Protein AF-A0A1B6LC34-F1 (afdb_monomer_lite)

Secondary structure (DSSP, 8-state):
-PPPPPPGGG---HHHHHHHHHHHHHHHHHHHHHSHHHHHHHHHHHHHHHHHHHHTSS-PPPPS-SSPP-S-TTSHHHHIIIIIGGGSHHHHHHHHHHT-STTSPP------SB-----S-TT-TT------B-TT--SSSHHHHHHHHHHHHHHHTSTT-----SS---TTHHHHHHHHHTS-SS--

Structure (mmCIF, N/CA/C/O backbone):
data_AF-A0A1B6LC34-F1
#
_entry.id   AF-A0A1B6LC34-F1
#
loop_
_atom_site.group_PDB
_atom_site.id
_atom_site.type_symbol
_atom_site.label_atom_id
_atom_site.label_alt_id
_atom_site.label_comp_id
_atom_site.label_asym_id
_atom_site.label_entity_id
_atom_site.label_seq_id
_atom_site.pdbx_PDB_ins_code
_atom_site.Cartn_x
_atom_site.Cartn_y
_atom_site.Cartn_z
_atom_site.occupancy
_atom_site.B_iso_or_equiv
_atom_site.auth_seq_id
_atom_site.auth_comp_id
_atom_site.auth_asym_id
_atom_site.auth_atom_id
_atom_site.pdbx_PDB_model_num
ATOM 1 N N . VAL A 1 1 ? -13.022 21.632 -53.375 1.00 40.53 1 VAL A N 1
ATOM 2 C CA . VAL A 1 1 ? -11.957 22.277 -52.572 1.00 40.53 1 VAL A CA 1
ATOM 3 C C . VAL A 1 1 ? -10.631 21.684 -53.015 1.00 40.53 1 VAL A C 1
ATOM 5 O O . VAL A 1 1 ? -10.357 20.529 -52.718 1.00 40.53 1 VAL A O 1
ATOM 8 N N . CYS A 1 2 ? -9.893 22.421 -53.846 1.00 38.00 2 CYS A N 1
ATOM 9 C CA . CYS A 1 2 ? -8.586 22.011 -54.352 1.00 38.00 2 CYS A CA 1
ATOM 10 C C . CYS A 1 2 ? -7.554 22.219 -53.245 1.00 38.00 2 CYS A C 1
ATOM 12 O O . CYS A 1 2 ? -7.363 23.343 -52.788 1.00 38.00 2 CYS A O 1
ATOM 14 N N . TRP A 1 3 ? -6.918 21.142 -52.800 1.00 45.38 3 TRP A N 1
ATOM 15 C CA . TRP A 1 3 ? -5.782 21.231 -51.893 1.00 45.38 3 TRP A CA 1
ATOM 16 C C . TRP A 1 3 ? -4.589 21.749 -52.698 1.00 45.38 3 TRP A C 1
ATOM 18 O O . TRP A 1 3 ? -4.340 21.274 -53.808 1.00 45.38 3 TRP A O 1
ATOM 28 N N . ALA A 1 4 ? -3.899 22.762 -52.176 1.00 56.38 4 ALA A N 1
ATOM 29 C CA . ALA A 1 4 ? -2.712 23.323 -52.808 1.00 56.38 4 ALA A CA 1
ATOM 30 C C . ALA A 1 4 ? -1.671 22.212 -53.070 1.00 56.38 4 ALA A C 1
ATOM 32 O O . ALA A 1 4 ? -1.493 21.337 -52.216 1.00 56.38 4 ALA A O 1
ATOM 33 N N . PRO A 1 5 ? -0.981 22.213 -54.225 1.00 56.25 5 PRO A N 1
ATOM 34 C CA . PRO A 1 5 ? 0.076 21.247 -54.481 1.00 56.25 5 PRO A CA 1
ATOM 35 C C . PRO A 1 5 ? 1.200 21.461 -53.462 1.00 56.25 5 PRO A C 1
ATOM 37 O O . PRO A 1 5 ? 1.666 22.586 -53.279 1.00 56.25 5 PRO A O 1
ATOM 40 N N . LEU A 1 6 ? 1.622 20.384 -52.787 1.00 60.75 6 LEU A N 1
ATOM 41 C CA . LEU A 1 6 ? 2.787 20.422 -51.903 1.00 60.75 6 LEU A CA 1
ATOM 42 C C . LEU A 1 6 ? 3.983 21.047 -52.648 1.00 60.75 6 LEU A C 1
ATOM 44 O O . LEU A 1 6 ? 4.196 20.722 -53.822 1.00 60.75 6 LEU A O 1
ATOM 48 N N . PRO A 1 7 ? 4.781 21.907 -51.987 1.00 53.97 7 PRO A N 1
ATOM 49 C CA . PRO A 1 7 ? 5.929 22.547 -52.612 1.00 53.97 7 PRO A CA 1
ATOM 50 C C . PRO A 1 7 ? 6.882 21.493 -53.193 1.00 53.97 7 PRO A C 1
ATOM 52 O O . PRO A 1 7 ? 7.230 20.508 -52.542 1.00 53.97 7 PRO A O 1
ATOM 55 N N . SER A 1 8 ? 7.335 21.725 -54.426 1.00 54.41 8 SER A N 1
ATOM 56 C CA . SER A 1 8 ? 8.213 20.864 -55.237 1.00 54.41 8 SER A CA 1
ATOM 57 C C . SER A 1 8 ? 9.614 20.617 -54.652 1.00 54.41 8 SER A C 1
ATOM 59 O O . SER A 1 8 ? 10.460 20.017 -55.307 1.00 54.41 8 SER A O 1
ATOM 61 N N . LEU A 1 9 ? 9.864 21.058 -53.419 1.00 52.28 9 LEU A N 1
ATOM 62 C CA . LEU A 1 9 ? 11.131 20.936 -52.700 1.00 52.28 9 LEU A CA 1
ATOM 63 C C . LEU A 1 9 ? 11.348 19.552 -52.062 1.00 52.28 9 LEU A C 1
ATOM 65 O O . LEU A 1 9 ? 12.455 19.261 -51.629 1.00 52.28 9 LEU A O 1
ATOM 69 N N . PHE A 1 10 ? 10.330 18.683 -52.044 1.00 54.25 10 PHE A N 1
ATOM 70 C CA . PHE A 1 10 ? 10.405 17.344 -51.436 1.00 54.25 10 PHE A CA 1
ATOM 71 C C . PHE A 1 10 ? 9.995 16.200 -52.378 1.00 54.25 10 PHE A C 1
ATOM 73 O O . PHE A 1 10 ? 9.485 15.170 -51.944 1.00 54.25 10 PHE A O 1
ATOM 80 N N . ARG A 1 11 ? 10.228 16.334 -53.689 1.00 54.22 11 ARG A N 1
ATOM 81 C CA . ARG A 1 11 ? 10.111 15.201 -54.623 1.00 54.22 11 ARG A CA 1
ATOM 82 C C . ARG A 1 11 ? 11.499 14.616 -54.889 1.00 54.22 11 ARG A C 1
ATOM 84 O O . ARG A 1 11 ? 12.069 14.817 -55.956 1.00 54.22 11 ARG A O 1
ATOM 91 N N . MET A 1 12 ? 12.054 13.914 -53.896 1.00 58.22 12 MET A N 1
ATOM 92 C CA . MET A 1 12 ? 13.252 13.091 -54.105 1.00 58.22 12 MET A CA 1
ATOM 93 C C . MET A 1 12 ? 12.955 12.091 -55.237 1.00 58.22 12 MET A C 1
ATOM 95 O O . MET A 1 12 ? 11.927 11.408 -55.179 1.00 58.22 12 MET A O 1
ATOM 99 N N . PRO A 1 13 ? 13.784 12.010 -56.291 1.00 65.75 13 PRO A N 1
ATOM 100 C CA . PRO A 1 13 ? 13.501 11.135 -57.418 1.00 65.75 13 PRO A CA 1
ATOM 101 C C . PRO A 1 13 ? 13.487 9.683 -56.932 1.00 65.75 13 PRO A C 1
ATOM 103 O O . PRO A 1 13 ? 14.412 9.236 -56.258 1.00 65.75 13 PRO A O 1
ATOM 106 N N . HIS A 1 14 ? 12.439 8.936 -57.286 1.00 62.28 14 HIS A N 1
ATOM 107 C CA . HIS A 1 14 ? 12.218 7.543 -56.866 1.00 62.28 14 HIS A CA 1
ATOM 108 C C . HIS A 1 14 ? 13.449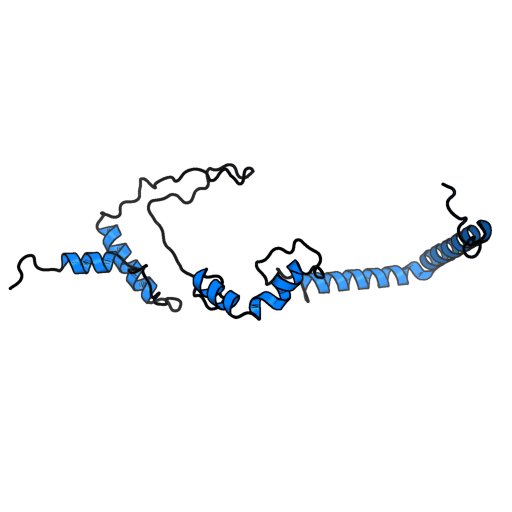 6.642 -57.116 1.00 62.28 14 HIS A C 1
ATOM 110 O O . HIS A 1 14 ? 13.723 5.712 -56.361 1.00 62.28 14 HIS A O 1
ATOM 116 N N . HIS A 1 15 ? 14.249 6.969 -58.136 1.00 63.19 15 HIS A N 1
ATOM 117 C CA . HIS A 1 15 ? 15.519 6.312 -58.446 1.00 63.19 15 HIS A CA 1
ATOM 118 C C . HIS A 1 15 ? 16.639 6.584 -57.428 1.00 63.19 15 HIS A C 1
ATOM 120 O O . HIS A 1 15 ? 17.400 5.671 -57.120 1.00 63.19 15 HIS A O 1
ATOM 126 N N . ALA A 1 16 ? 16.733 7.792 -56.861 1.00 70.19 16 ALA A N 1
ATOM 127 C CA . ALA A 1 16 ? 17.726 8.108 -55.830 1.00 70.19 16 ALA A CA 1
ATOM 128 C C . ALA A 1 16 ? 17.405 7.408 -54.502 1.00 70.19 16 ALA A C 1
ATOM 130 O O . ALA A 1 16 ? 18.312 6.914 -53.838 1.00 70.19 16 ALA A O 1
ATOM 131 N N . ILE A 1 17 ? 16.117 7.290 -54.156 1.00 71.94 17 ILE A N 1
ATOM 132 C CA . ILE A 1 17 ? 15.667 6.548 -52.968 1.00 71.94 17 ILE A CA 1
ATOM 133 C C . ILE A 1 17 ? 15.970 5.052 -53.131 1.00 71.94 17 ILE A C 1
ATOM 135 O O . ILE A 1 17 ? 16.572 4.449 -52.246 1.00 71.94 17 ILE A O 1
ATOM 139 N N . ALA A 1 18 ? 15.629 4.460 -54.281 1.00 75.38 18 ALA A N 1
ATOM 140 C CA . ALA A 1 18 ? 15.925 3.054 -54.563 1.00 75.38 18 ALA A CA 1
ATOM 141 C C . ALA A 1 18 ? 17.438 2.764 -54.569 1.00 75.38 18 ALA A C 1
ATOM 143 O O . ALA A 1 18 ? 17.882 1.759 -54.010 1.00 75.38 18 ALA A O 1
ATOM 144 N N . SER A 1 19 ? 18.241 3.672 -55.136 1.00 78.31 19 SER A N 1
ATOM 145 C CA . SER A 1 19 ? 19.703 3.575 -55.119 1.00 78.31 19 SER A CA 1
ATOM 146 C C . SER A 1 19 ? 20.271 3.678 -53.703 1.00 78.31 19 SER A C 1
ATOM 148 O O . SER A 1 19 ? 21.153 2.896 -53.362 1.00 78.31 19 SER A O 1
ATOM 150 N N . MET A 1 20 ? 19.772 4.601 -52.871 1.00 81.31 20 MET A N 1
ATOM 151 C CA . MET A 1 20 ? 20.180 4.706 -51.465 1.00 81.31 20 MET A CA 1
ATOM 152 C C . MET A 1 20 ? 19.836 3.444 -50.678 1.00 81.31 20 MET A C 1
ATOM 154 O O . MET A 1 20 ? 20.663 2.962 -49.917 1.00 81.31 20 MET A O 1
ATOM 158 N N . ILE A 1 21 ? 18.641 2.881 -50.866 1.00 85.00 21 ILE A N 1
ATOM 159 C CA . ILE A 1 21 ? 18.233 1.648 -50.178 1.00 85.00 21 ILE A CA 1
ATOM 160 C C . ILE A 1 21 ? 19.140 0.484 -50.588 1.00 85.00 21 ILE A C 1
ATOM 162 O O . ILE A 1 21 ? 19.591 -0.281 -49.738 1.00 85.00 21 ILE A O 1
ATOM 166 N N . SER A 1 22 ? 19.456 0.368 -51.879 1.00 84.50 22 SER A N 1
ATOM 167 C CA . SER A 1 22 ? 20.339 -0.687 -52.379 1.00 84.50 22 SER A CA 1
ATOM 168 C C . SER A 1 22 ? 21.764 -0.569 -51.830 1.00 84.50 22 SER A C 1
ATOM 170 O O . SER A 1 22 ? 22.363 -1.586 -51.477 1.00 84.50 22 SER A O 1
ATOM 172 N N . THR A 1 23 ? 22.320 0.644 -51.736 1.00 87.06 23 THR A N 1
ATOM 173 C CA . THR A 1 23 ? 23.661 0.845 -51.165 1.00 87.06 23 THR A CA 1
ATOM 174 C C . THR A 1 23 ? 23.668 0.594 -49.660 1.00 87.06 23 THR A C 1
ATOM 176 O O . THR A 1 23 ? 24.570 -0.083 -49.174 1.00 87.06 23 THR A O 1
ATOM 179 N N . LEU A 1 24 ? 22.642 1.038 -48.928 1.00 89.81 24 LEU A N 1
ATOM 180 C CA . LEU A 1 24 ? 22.492 0.777 -47.492 1.00 89.81 24 LEU A CA 1
ATOM 181 C C . LEU A 1 24 ? 22.366 -0.727 -47.208 1.00 89.81 24 LEU A C 1
ATOM 183 O O . LEU A 1 24 ? 23.059 -1.244 -46.336 1.00 89.81 24 LEU A O 1
ATOM 187 N N . ASN A 1 25 ? 21.570 -1.450 -48.000 1.00 88.31 25 ASN A N 1
ATOM 188 C CA . ASN A 1 25 ? 21.450 -2.906 -47.906 1.00 88.31 25 ASN A CA 1
ATOM 189 C C . ASN A 1 25 ? 22.783 -3.603 -48.183 1.00 88.31 25 ASN A C 1
ATOM 191 O O . ASN A 1 25 ? 23.192 -4.473 -47.418 1.00 88.31 25 ASN A O 1
ATOM 195 N N . SER A 1 26 ? 23.491 -3.199 -49.240 1.00 87.81 26 SER A N 1
ATOM 196 C CA . SER A 1 26 ? 24.804 -3.766 -49.552 1.00 87.81 26 SER A CA 1
ATOM 197 C C . SER A 1 26 ? 25.825 -3.494 -48.442 1.00 87.81 26 SER A C 1
ATOM 199 O O . SER A 1 26 ? 26.638 -4.366 -48.139 1.00 87.81 26 SER A O 1
ATOM 201 N N . LEU A 1 27 ? 25.783 -2.314 -47.817 1.00 89.75 27 LEU A N 1
ATOM 202 C CA . LEU A 1 27 ? 26.648 -1.957 -46.690 1.00 89.75 27 LEU A CA 1
ATOM 203 C C . LEU A 1 27 ? 26.290 -2.735 -45.420 1.00 89.75 27 LEU A C 1
ATOM 205 O O . LEU A 1 27 ? 27.194 -3.213 -44.739 1.00 89.75 27 LEU A O 1
ATOM 209 N N . LEU A 1 28 ? 25.001 -2.910 -45.117 1.00 89.12 28 LEU A N 1
ATOM 210 C CA . LEU A 1 28 ? 24.538 -3.710 -43.981 1.00 89.12 28 LEU A CA 1
ATOM 211 C C . LEU A 1 28 ? 24.935 -5.177 -44.137 1.00 89.12 28 LEU A C 1
ATOM 213 O O . LEU A 1 28 ? 25.529 -5.743 -43.223 1.00 89.12 28 LEU A O 1
ATOM 217 N N . VAL A 1 29 ? 24.675 -5.776 -45.302 1.00 90.94 29 VAL A N 1
ATOM 218 C CA . VAL A 1 29 ? 25.056 -7.168 -45.583 1.00 90.94 29 VAL A CA 1
ATOM 219 C C . VAL A 1 29 ? 26.574 -7.325 -45.509 1.00 90.94 29 VAL A C 1
ATOM 221 O O . VAL A 1 29 ? 27.061 -8.237 -44.842 1.00 90.94 29 VAL A O 1
ATOM 224 N N . SER A 1 30 ? 27.334 -6.408 -46.116 1.00 87.94 30 SER A N 1
ATOM 225 C CA . SER A 1 30 ? 28.798 -6.442 -46.051 1.00 87.94 30 SER A CA 1
ATOM 226 C C . SER A 1 30 ? 29.313 -6.306 -44.612 1.00 87.94 30 SER A C 1
ATOM 228 O O . SER A 1 30 ? 30.167 -7.090 -44.196 1.00 87.94 30 SER A O 1
ATOM 230 N N . SER A 1 31 ? 28.747 -5.384 -43.825 1.00 90.00 31 SER A N 1
ATOM 231 C CA . SER A 1 31 ? 29.086 -5.170 -42.414 1.00 90.00 31 SER A CA 1
ATOM 232 C C . SER A 1 31 ? 28.795 -6.406 -41.565 1.00 90.00 31 SER A C 1
ATOM 234 O O . SER A 1 31 ? 29.667 -6.866 -40.835 1.00 90.00 31 SER A O 1
ATOM 236 N N . VAL A 1 32 ? 27.611 -7.005 -41.692 1.00 92.00 32 VAL A N 1
ATOM 237 C CA . VAL A 1 32 ? 27.235 -8.189 -40.903 1.00 92.00 32 VAL A CA 1
ATOM 238 C C . VAL A 1 32 ? 28.105 -9.398 -41.257 1.00 92.00 32 VAL A C 1
ATOM 240 O O . VAL A 1 32 ? 28.535 -10.120 -40.359 1.00 92.00 32 VAL A O 1
ATOM 243 N N . VAL A 1 33 ? 28.416 -9.609 -42.542 1.00 91.06 33 VAL A N 1
ATOM 244 C CA . VAL A 1 33 ? 29.224 -10.758 -42.988 1.00 91.06 33 VAL A CA 1
ATOM 245 C C . VAL A 1 33 ? 30.692 -10.615 -42.572 1.00 91.06 33 VAL A C 1
ATOM 247 O O . VAL A 1 33 ? 31.274 -11.575 -42.059 1.00 91.06 33 VAL A O 1
ATOM 250 N N . HIS A 1 34 ? 31.291 -9.431 -42.745 1.00 91.06 34 HIS A N 1
ATOM 251 C CA . HIS A 1 34 ? 32.714 -9.212 -42.455 1.00 91.06 34 HIS A CA 1
ATOM 252 C C . HIS A 1 34 ? 32.992 -8.924 -40.969 1.00 91.06 34 HIS A C 1
ATOM 254 O O . HIS A 1 34 ? 34.036 -9.326 -40.460 1.00 91.06 34 HIS A O 1
ATOM 260 N N . LEU A 1 35 ? 32.064 -8.282 -40.247 1.00 91.38 35 LEU A N 1
ATOM 261 C CA . LEU A 1 35 ? 32.219 -7.864 -38.841 1.00 91.38 35 LEU A CA 1
ATOM 262 C C . LEU A 1 35 ? 31.351 -8.687 -37.873 1.00 91.38 35 LEU A C 1
ATOM 264 O O . LEU A 1 35 ? 30.944 -8.202 -36.816 1.00 91.38 35 LEU A O 1
ATOM 268 N N . LYS A 1 36 ? 31.067 -9.950 -38.212 1.00 91.06 36 LYS A N 1
ATOM 269 C CA . LYS A 1 36 ? 30.175 -10.835 -37.439 1.00 91.06 36 LYS A CA 1
ATOM 270 C C . LYS A 1 36 ? 30.523 -10.925 -35.948 1.00 91.06 36 LYS A C 1
ATOM 272 O O . LYS A 1 36 ? 29.638 -10.825 -35.104 1.00 91.06 36 LYS A O 1
ATOM 277 N N . TYR A 1 37 ? 31.806 -11.061 -35.606 1.00 93.62 37 TYR A N 1
ATOM 278 C CA . TYR A 1 37 ? 32.243 -11.157 -34.208 1.00 93.62 37 TYR A CA 1
ATOM 279 C C . TYR A 1 37 ? 32.084 -9.832 -33.466 1.00 93.62 37 TYR A C 1
ATOM 281 O O . TYR A 1 37 ? 31.701 -9.823 -32.301 1.00 93.62 37 TYR A O 1
ATOM 289 N N . THR A 1 38 ? 32.312 -8.712 -34.149 1.00 91.62 38 THR A N 1
ATOM 290 C CA . THR A 1 38 ? 32.142 -7.368 -33.598 1.00 91.62 38 THR A CA 1
ATOM 291 C C . THR A 1 38 ? 30.686 -7.123 -33.202 1.00 91.62 38 THR A C 1
ATOM 293 O O . THR A 1 38 ? 30.427 -6.641 -32.102 1.00 91.62 38 THR A O 1
ATOM 296 N N . TRP A 1 39 ? 29.732 -7.533 -34.046 1.00 93.88 39 TRP A N 1
ATOM 297 C CA . TRP A 1 39 ? 28.298 -7.458 -33.746 1.00 93.88 39 TRP A CA 1
ATOM 298 C C . TRP A 1 39 ? 27.881 -8.368 -32.587 1.00 93.88 39 TRP A C 1
ATOM 300 O O . TRP A 1 39 ? 27.147 -7.923 -31.705 1.00 93.88 39 TRP A O 1
ATOM 310 N N . VAL A 1 40 ? 28.373 -9.612 -32.549 1.00 95.50 40 VAL A N 1
ATOM 311 C CA . VAL A 1 40 ? 28.089 -10.548 -31.445 1.00 95.50 40 VAL A CA 1
ATOM 312 C C . VAL A 1 40 ? 28.614 -10.006 -30.116 1.00 95.50 40 VAL A C 1
ATOM 314 O O . VAL A 1 40 ? 27.878 -9.995 -29.132 1.00 95.50 40 VAL A O 1
ATOM 317 N N . CYS A 1 41 ? 29.849 -9.502 -30.084 1.00 96.31 41 CYS A N 1
ATOM 318 C CA . CYS A 1 41 ? 30.423 -8.907 -28.879 1.00 96.31 41 CYS A CA 1
ATOM 319 C C . CYS A 1 41 ? 29.663 -7.648 -28.443 1.00 96.31 41 CYS A C 1
ATOM 321 O O . CYS A 1 41 ? 29.388 -7.494 -27.257 1.00 96.31 41 CYS A O 1
ATOM 323 N N . LEU A 1 42 ? 29.292 -6.771 -29.383 1.00 96.56 42 LEU A N 1
ATOM 324 C CA . LEU A 1 42 ? 28.559 -5.540 -29.082 1.00 96.56 42 LEU A CA 1
ATOM 325 C C . LEU A 1 42 ? 27.175 -5.840 -28.494 1.00 96.56 42 LEU A C 1
ATOM 327 O O . LEU A 1 42 ? 26.846 -5.356 -27.413 1.00 96.56 42 LEU A O 1
ATOM 331 N N . LEU A 1 43 ? 26.370 -6.655 -29.180 1.00 97.12 43 LEU A N 1
ATOM 332 C CA . LEU A 1 43 ? 25.021 -6.996 -28.724 1.00 97.12 43 LEU A CA 1
ATOM 333 C C . LEU A 1 43 ? 25.056 -7.837 -27.446 1.00 97.12 43 LEU A C 1
ATOM 335 O O . LEU A 1 43 ? 24.234 -7.625 -26.559 1.00 97.12 43 LEU A O 1
ATOM 339 N N . GLY A 1 44 ? 26.033 -8.739 -27.316 1.00 97.75 44 GLY A N 1
ATOM 340 C CA . GLY A 1 44 ? 26.262 -9.502 -26.092 1.00 97.75 44 GLY A CA 1
ATOM 341 C C . GLY A 1 4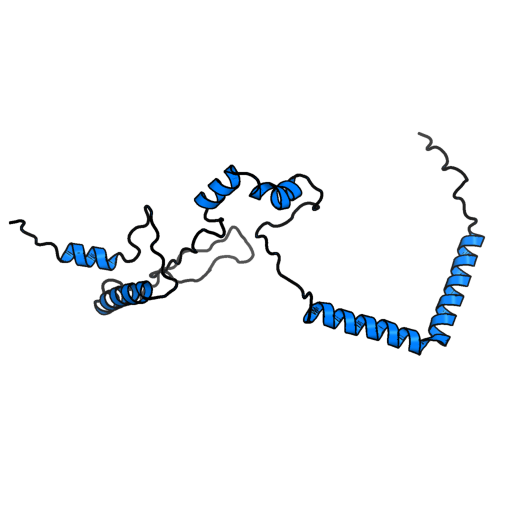4 ? 26.608 -8.601 -24.906 1.00 97.75 44 GLY A C 1
ATOM 342 O O . GLY A 1 44 ? 26.015 -8.745 -23.839 1.00 97.75 44 GLY A O 1
ATOM 343 N N . ALA A 1 45 ? 27.495 -7.621 -25.096 1.00 97.44 45 ALA A N 1
ATOM 344 C CA . ALA A 1 45 ? 27.824 -6.643 -24.062 1.00 97.44 45 ALA A CA 1
ATOM 345 C C . ALA A 1 45 ? 26.605 -5.795 -23.668 1.00 97.44 45 ALA A C 1
ATOM 347 O O . ALA A 1 45 ? 26.366 -5.600 -22.478 1.00 97.44 45 ALA A O 1
ATOM 348 N N . VAL A 1 46 ? 25.795 -5.349 -24.639 1.00 97.94 46 VAL A N 1
ATOM 349 C CA . VAL A 1 46 ? 24.538 -4.623 -24.371 1.00 97.94 46 VAL A CA 1
ATOM 350 C C . VAL A 1 46 ? 23.543 -5.501 -23.607 1.00 97.94 46 VAL A C 1
ATOM 352 O O . VAL A 1 46 ? 22.939 -5.033 -22.644 1.00 97.94 46 VAL A O 1
ATOM 355 N N . ALA A 1 47 ? 23.400 -6.776 -23.976 1.00 97.56 47 ALA A N 1
ATOM 356 C CA . ALA A 1 47 ? 22.521 -7.711 -23.281 1.00 97.56 47 ALA A CA 1
ATOM 357 C C . ALA A 1 47 ? 22.972 -7.925 -21.827 1.00 97.56 47 ALA A C 1
ATOM 359 O O . ALA A 1 47 ? 22.172 -7.757 -20.907 1.00 97.56 47 ALA A O 1
ATOM 360 N N . VAL A 1 48 ? 24.260 -8.192 -21.593 1.00 97.06 48 VAL A N 1
ATOM 361 C CA . VAL A 1 48 ? 24.813 -8.335 -20.234 1.00 97.06 48 VAL A CA 1
ATOM 362 C C . VAL A 1 48 ? 24.634 -7.043 -19.431 1.00 97.06 48 VAL A C 1
ATOM 364 O O . VAL A 1 48 ? 24.181 -7.093 -18.289 1.00 97.06 48 VAL A O 1
ATOM 367 N N . ALA A 1 49 ? 24.904 -5.881 -20.030 1.00 96.12 49 ALA A N 1
ATOM 368 C CA . ALA A 1 49 ? 24.687 -4.592 -19.382 1.00 96.12 49 ALA A CA 1
ATOM 369 C C . ALA A 1 49 ? 23.208 -4.373 -19.020 1.00 96.12 49 ALA A C 1
ATOM 371 O O . ALA A 1 49 ? 22.917 -3.963 -17.899 1.00 96.12 49 ALA A O 1
ATOM 372 N N . SER A 1 50 ? 22.265 -4.704 -19.909 1.00 95.94 50 SER A N 1
ATOM 373 C CA . SER A 1 50 ? 20.829 -4.586 -19.616 1.00 95.94 50 SER A CA 1
ATOM 374 C C . SER A 1 50 ? 20.388 -5.487 -18.462 1.00 95.94 50 SER A C 1
ATOM 376 O O . SER A 1 50 ? 19.626 -5.045 -17.605 1.00 95.94 50 SER A O 1
ATOM 378 N N . VAL A 1 51 ? 20.925 -6.710 -18.374 1.00 95.62 51 VAL A N 1
ATOM 379 C CA . VAL A 1 51 ? 20.665 -7.627 -17.255 1.00 95.62 51 VAL A CA 1
ATOM 380 C C . VAL A 1 51 ? 21.172 -7.009 -15.951 1.00 95.62 51 VAL A C 1
ATOM 382 O O . VAL A 1 51 ? 20.448 -6.978 -14.957 1.00 95.62 51 VAL A O 1
ATOM 385 N N . ILE A 1 52 ? 22.376 -6.436 -15.953 1.00 95.75 52 ILE A N 1
ATOM 386 C CA . ILE A 1 52 ? 22.925 -5.753 -14.773 1.00 95.75 52 ILE A CA 1
ATOM 387 C C . ILE A 1 52 ? 22.044 -4.557 -14.370 1.00 95.75 52 ILE A C 1
ATOM 389 O O . ILE A 1 52 ? 21.731 -4.398 -13.191 1.00 95.75 52 ILE A O 1
ATOM 393 N N . VAL A 1 53 ? 21.589 -3.744 -15.324 1.00 96.19 53 VAL A N 1
ATOM 394 C CA . VAL A 1 53 ? 20.730 -2.573 -15.059 1.00 96.19 53 VAL A CA 1
ATOM 395 C C . VAL A 1 53 ? 19.386 -2.985 -14.444 1.00 96.19 53 VAL A C 1
ATOM 397 O O . VAL A 1 53 ? 18.944 -2.393 -13.454 1.00 96.19 53 VAL A O 1
ATOM 400 N N . VAL A 1 54 ? 18.750 -4.025 -14.989 1.00 95.56 54 VAL A N 1
ATOM 401 C CA . VAL A 1 54 ? 17.429 -4.496 -14.545 1.00 95.56 54 VAL A CA 1
ATOM 402 C C . VAL A 1 54 ? 17.493 -5.207 -13.189 1.00 95.56 54 VAL A C 1
ATOM 404 O O . VAL A 1 54 ? 16.602 -5.002 -12.364 1.00 95.56 54 VAL A O 1
ATOM 407 N N . PHE A 1 55 ? 18.531 -6.008 -12.922 1.00 94.50 55 PHE A N 1
ATOM 408 C CA . PHE A 1 55 ? 18.590 -6.841 -11.711 1.00 94.50 55 PHE A CA 1
ATOM 409 C C . PHE A 1 55 ? 19.480 -6.284 -10.590 1.00 94.50 55 PHE A C 1
ATOM 411 O O . PHE A 1 55 ? 19.224 -6.570 -9.417 1.00 94.50 55 PHE A O 1
ATOM 418 N N . TYR A 1 56 ? 20.501 -5.478 -10.901 1.00 92.94 56 TYR A N 1
ATOM 419 C CA . TYR A 1 56 ? 21.463 -4.986 -9.907 1.00 92.94 56 TYR A CA 1
ATOM 420 C C . TYR A 1 56 ? 21.256 -3.515 -9.522 1.00 92.94 56 TYR A C 1
ATOM 422 O O . TYR A 1 56 ? 21.058 -3.227 -8.345 1.00 92.94 56 TYR A O 1
ATOM 430 N N . SER A 1 57 ? 21.297 -2.574 -10.467 1.00 90.06 57 SER A N 1
ATOM 431 C CA . SER A 1 57 ? 21.049 -1.144 -10.203 1.00 90.06 57 SER A CA 1
ATOM 432 C C . SER A 1 57 ? 20.843 -0.406 -11.529 1.00 90.06 57 SER A C 1
ATOM 434 O O . SER A 1 57 ? 21.686 -0.572 -12.412 1.00 90.06 57 SER A O 1
ATOM 436 N N . PRO A 1 58 ? 19.770 0.391 -11.718 1.00 88.56 58 PRO A N 1
ATOM 437 C CA . PRO A 1 58 ? 18.849 0.960 -10.725 1.00 88.56 58 PRO A CA 1
ATOM 438 C C . PRO A 1 58 ? 17.688 0.055 -10.282 1.00 88.56 58 PRO A C 1
ATOM 440 O O . PRO A 1 58 ? 16.989 0.425 -9.332 1.00 88.56 58 PRO A O 1
ATOM 443 N N . LYS A 1 59 ? 17.537 -1.127 -10.900 1.00 89.94 59 LYS A N 1
ATOM 444 C CA . LYS A 1 59 ? 16.414 -2.065 -10.723 1.00 89.94 59 LYS A CA 1
ATOM 445 C C . LYS A 1 59 ? 15.055 -1.472 -11.102 1.00 89.94 59 LYS A C 1
ATOM 447 O O . LYS A 1 59 ? 14.866 -0.260 -11.163 1.00 89.94 59 LYS A O 1
ATOM 452 N N . LEU A 1 60 ? 14.084 -2.346 -11.341 1.00 89.69 60 LEU A N 1
ATOM 453 C CA . LEU A 1 60 ? 12.683 -1.938 -11.393 1.00 89.69 60 LEU A CA 1
ATOM 454 C C . LEU A 1 60 ? 12.230 -1.591 -9.969 1.00 89.69 60 LEU A C 1
ATOM 456 O O . LEU A 1 60 ? 12.273 -2.442 -9.080 1.00 89.69 60 LEU A O 1
ATOM 460 N N . ARG A 1 61 ? 11.849 -0.331 -9.753 1.00 87.25 61 ARG A N 1
ATOM 461 C CA . ARG A 1 61 ? 11.307 0.161 -8.481 1.00 87.25 61 ARG A CA 1
ATOM 462 C C . ARG A 1 61 ? 9.799 0.312 -8.601 1.00 87.25 61 ARG A C 1
ATOM 464 O O . ARG A 1 61 ? 9.299 0.651 -9.672 1.00 87.25 61 ARG A O 1
ATOM 471 N N . LEU A 1 62 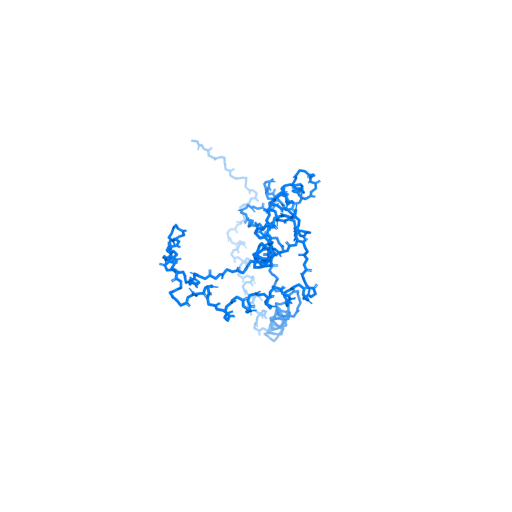? 9.098 0.048 -7.505 1.00 88.38 62 LEU A N 1
ATOM 472 C CA . LEU A 1 62 ? 7.691 0.403 -7.399 1.00 88.38 62 LEU A CA 1
ATOM 473 C C . LEU A 1 62 ? 7.575 1.935 -7.328 1.00 88.38 62 LEU A C 1
ATOM 475 O O . LEU A 1 62 ? 8.522 2.582 -6.873 1.00 88.38 62 LEU A O 1
ATOM 479 N N . PRO A 1 63 ? 6.467 2.518 -7.813 1.00 84.31 63 PRO A N 1
ATOM 480 C CA . PRO A 1 63 ? 6.227 3.946 -7.658 1.00 84.31 63 PRO A CA 1
ATOM 481 C C . PRO A 1 63 ? 6.138 4.311 -6.171 1.00 84.31 63 PRO A C 1
ATOM 483 O O . PRO A 1 63 ? 5.538 3.581 -5.386 1.00 84.31 63 PRO A O 1
ATOM 486 N N . ASP A 1 64 ? 6.725 5.451 -5.803 1.00 78.25 64 ASP A N 1
ATOM 487 C CA . ASP A 1 64 ? 6.719 5.956 -4.421 1.00 78.25 64 ASP A CA 1
ATOM 488 C C . ASP A 1 64 ? 5.401 6.676 -4.062 1.00 78.25 64 ASP A C 1
ATOM 490 O O . ASP A 1 64 ? 5.105 6.879 -2.886 1.00 78.25 64 ASP A O 1
ATOM 494 N N . ASN A 1 65 ? 4.593 7.043 -5.065 1.00 76.25 65 ASN A N 1
ATOM 495 C CA . ASN A 1 65 ? 3.321 7.745 -4.892 1.00 76.25 65 ASN A CA 1
ATOM 496 C C . ASN A 1 65 ? 2.138 6.772 -5.009 1.00 76.25 65 ASN A C 1
ATOM 498 O O . ASN A 1 65 ? 2.140 5.892 -5.869 1.00 76.25 65 ASN A O 1
ATOM 502 N N . ALA A 1 66 ? 1.115 6.965 -4.170 1.00 71.56 66 ALA A N 1
ATOM 503 C CA . ALA A 1 66 ? -0.113 6.165 -4.186 1.00 71.56 66 ALA A CA 1
ATOM 504 C C . ALA A 1 66 ? -1.053 6.511 -5.357 1.00 71.56 66 ALA A C 1
ATOM 506 O O . ALA A 1 66 ? -1.919 5.712 -5.711 1.00 71.56 66 ALA A O 1
ATOM 507 N N . ASP A 1 67 ? -0.880 7.692 -5.954 1.00 80.00 67 ASP A N 1
ATOM 508 C CA . ASP A 1 67 ? -1.738 8.183 -7.026 1.00 80.00 67 ASP A CA 1
ATOM 509 C C . ASP A 1 67 ? -1.423 7.494 -8.359 1.00 80.00 67 ASP A C 1
ATOM 511 O O . ASP A 1 67 ? -0.270 7.398 -8.791 1.00 80.00 67 ASP A O 1
ATOM 515 N N . PHE A 1 68 ? -2.474 7.034 -9.040 1.00 85.50 68 PHE A N 1
ATOM 516 C CA . PHE A 1 68 ? -2.359 6.482 -10.384 1.00 85.50 68 PHE A CA 1
ATOM 517 C C . PHE A 1 68 ? -2.348 7.606 -11.419 1.00 85.50 68 PHE A C 1
ATOM 519 O O . PHE A 1 68 ? -3.341 8.311 -11.596 1.00 85.50 68 PHE A O 1
ATOM 526 N N . GLN A 1 69 ? -1.248 7.714 -12.161 1.00 89.88 69 GLN A N 1
ATOM 527 C CA . GLN A 1 69 ? -1.137 8.637 -13.284 1.00 89.88 69 GLN A CA 1
ATOM 528 C C . GLN A 1 69 ? -2.070 8.216 -14.432 1.00 89.88 69 GLN A C 1
ATOM 530 O O . GLN A 1 69 ? -1.918 7.135 -15.008 1.00 89.88 69 GLN A O 1
ATOM 535 N N . LEU A 1 70 ? -3.008 9.093 -14.800 1.00 92.12 70 LEU A N 1
ATOM 536 C CA . LEU A 1 70 ? -3.962 8.865 -15.900 1.00 92.12 70 LEU A CA 1
ATOM 537 C C . LEU A 1 70 ? -3.639 9.696 -17.145 1.00 92.12 70 LEU A C 1
ATOM 539 O O . LEU A 1 70 ? -3.924 9.275 -18.268 1.00 92.12 70 LEU A O 1
ATOM 543 N N . PHE A 1 71 ? -3.050 10.879 -16.957 1.00 93.69 71 PHE A N 1
ATOM 544 C CA . PHE A 1 71 ? -2.703 11.791 -18.044 1.00 93.69 71 PHE A CA 1
ATOM 545 C C . PHE A 1 71 ? -1.193 11.820 -18.287 1.00 93.69 71 PHE A C 1
ATOM 547 O O . PHE A 1 71 ? -0.393 11.319 -17.501 1.00 93.69 71 PHE A O 1
ATOM 554 N N . ALA A 1 72 ? -0.771 12.438 -19.392 1.00 93.38 72 ALA A N 1
ATOM 555 C CA . ALA A 1 72 ? 0.643 12.738 -19.591 1.00 93.38 72 ALA A CA 1
ATOM 556 C C . ALA A 1 72 ? 1.165 13.602 -18.432 1.00 93.38 72 ALA A C 1
ATOM 558 O O . ALA A 1 72 ? 0.452 14.473 -17.939 1.00 93.38 72 ALA A O 1
ATOM 559 N N . SER A 1 73 ? 2.430 13.428 -18.047 1.00 91.69 73 SER A N 1
ATOM 560 C CA . SER A 1 73 ? 3.049 14.195 -16.951 1.00 91.69 73 SER A CA 1
ATOM 561 C C . SER A 1 73 ? 3.097 15.707 -17.206 1.00 91.69 73 SER A C 1
ATOM 563 O O . SER A 1 73 ? 3.269 16.499 -16.285 1.00 91.69 73 SER A O 1
ATOM 565 N N . SER A 1 74 ? 2.937 16.134 -18.460 1.00 94.25 74 SER A N 1
ATOM 566 C CA . SER A 1 74 ? 2.811 17.541 -18.843 1.00 94.25 74 SER A CA 1
ATOM 567 C C . SER A 1 74 ? 1.404 18.112 -18.647 1.00 94.25 74 SER A C 1
ATOM 569 O O . SER A 1 74 ? 1.233 19.328 -18.719 1.00 94.25 74 SER A O 1
ATOM 571 N N . HIS A 1 75 ? 0.393 17.267 -18.435 1.00 96.50 75 HIS A N 1
ATOM 572 C CA . HIS A 1 75 ? -0.985 17.707 -18.287 1.00 96.50 75 HIS A CA 1
ATOM 573 C C . HIS A 1 75 ? -1.165 18.452 -16.954 1.00 96.50 75 HIS A C 1
ATOM 575 O O . HIS A 1 75 ? -0.708 17.950 -15.926 1.00 96.50 75 HIS A O 1
ATOM 581 N N . PRO A 1 76 ? -1.864 19.603 -16.918 1.00 95.50 76 PRO A N 1
ATOM 582 C CA . PRO A 1 76 ? -1.997 20.403 -15.699 1.00 95.50 76 PRO A CA 1
ATOM 583 C C . PRO A 1 76 ? -2.561 19.643 -14.493 1.00 95.50 76 PRO A C 1
ATOM 585 O O . PRO A 1 76 ? -2.124 19.884 -13.374 1.00 95.50 76 PRO A O 1
ATOM 588 N N . PHE A 1 77 ? -3.491 18.706 -14.710 1.00 94.06 77 PHE A N 1
ATOM 589 C CA . PHE A 1 77 ? -4.025 17.868 -13.626 1.00 94.06 77 PHE A CA 1
ATOM 590 C C . PHE A 1 77 ? -2.956 16.961 -13.011 1.00 94.06 77 PHE A C 1
ATOM 592 O O . PHE A 1 77 ? -2.838 16.894 -11.796 1.00 94.06 77 PHE A O 1
ATOM 599 N N . GLU A 1 78 ? -2.121 16.339 -13.843 1.00 92.69 78 GLU A N 1
ATOM 600 C CA . GLU A 1 78 ? -1.046 15.468 -13.366 1.00 92.69 78 GLU A CA 1
ATOM 601 C C . GLU A 1 78 ? 0.071 16.278 -12.696 1.00 92.69 78 GLU A C 1
ATOM 603 O O . GLU A 1 78 ? 0.632 15.875 -11.679 1.00 92.69 78 GLU A O 1
ATOM 608 N N . GLN A 1 79 ? 0.380 17.463 -13.234 1.00 92.81 79 GLN A N 1
ATOM 609 C CA . GLN A 1 79 ? 1.340 18.378 -12.614 1.00 92.81 79 GLN A CA 1
ATOM 610 C C . GLN A 1 79 ? 0.866 18.854 -11.244 1.00 92.81 79 GLN A C 1
ATOM 612 O O . GLN A 1 79 ? 1.681 18.979 -10.329 1.00 92.81 79 GLN A O 1
ATOM 617 N N . TYR A 1 80 ? -0.433 19.127 -11.093 1.00 91.50 80 TYR A N 1
ATOM 618 C CA . TYR A 1 80 ? -0.998 19.506 -9.807 1.00 91.50 80 TYR A CA 1
ATOM 619 C C . TYR A 1 80 ? -0.755 18.417 -8.759 1.00 91.50 80 TYR A C 1
ATOM 621 O O . TYR A 1 80 ? -0.114 18.704 -7.748 1.00 91.50 80 TYR A O 1
ATOM 629 N N . GLU A 1 81 ? -1.155 17.177 -9.047 1.00 88.50 81 GLU A N 1
ATOM 630 C CA . GLU A 1 81 ? -0.999 16.033 -8.138 1.00 88.50 81 GLU A CA 1
ATOM 631 C C . GLU A 1 81 ? 0.470 15.736 -7.800 1.00 88.50 81 GLU A C 1
ATOM 633 O O . GLU A 1 81 ? 0.832 15.621 -6.630 1.00 88.50 81 GLU A O 1
ATOM 638 N N . SER A 1 82 ? 1.337 15.672 -8.815 1.00 86.25 82 SER A N 1
ATOM 639 C CA . SER A 1 82 ? 2.728 15.224 -8.651 1.00 86.25 82 SER A CA 1
ATOM 640 C C . SER A 1 82 ? 3.691 16.292 -8.124 1.00 86.25 82 SER A C 1
ATOM 642 O O . SER A 1 82 ? 4.685 15.954 -7.480 1.00 86.25 82 SER A O 1
ATOM 644 N N . VAL A 1 83 ? 3.447 17.579 -8.407 1.00 88.00 83 VAL A N 1
ATOM 645 C CA . VAL A 1 83 ? 4.412 18.664 -8.127 1.00 88.00 83 VAL A CA 1
ATOM 646 C C . VAL A 1 83 ? 3.873 19.714 -7.160 1.00 88.00 83 VAL A C 1
ATOM 648 O O . VAL A 1 83 ? 4.665 20.334 -6.436 1.00 88.00 83 VAL A O 1
ATOM 651 N N . TYR A 1 84 ? 2.569 19.994 -7.176 1.00 90.12 84 TYR A N 1
ATOM 652 C CA . TYR A 1 84 ? 2.017 21.165 -6.489 1.00 90.12 84 TYR A CA 1
ATOM 653 C C . TYR A 1 84 ? 1.167 20.837 -5.262 1.00 90.12 84 TYR A C 1
ATOM 655 O O . TYR A 1 84 ? 1.166 21.659 -4.344 1.00 90.12 84 TYR A O 1
ATOM 663 N N . LYS A 1 85 ? 0.525 19.666 -5.194 1.00 88.06 85 LYS A N 1
ATOM 664 C CA . LYS A 1 85 ? -0.347 19.243 -4.086 1.00 88.06 85 LYS A CA 1
ATOM 665 C C . LYS A 1 85 ? 0.300 19.488 -2.718 1.00 88.06 85 LYS A C 1
ATOM 667 O O . LYS A 1 85 ? -0.206 20.260 -1.907 1.00 88.06 85 LYS A O 1
ATOM 672 N N . ASP A 1 86 ? 1.517 18.986 -2.518 1.00 84.12 86 ASP A N 1
ATOM 673 C CA . ASP A 1 86 ? 2.236 19.098 -1.238 1.00 84.12 86 ASP A CA 1
ATOM 674 C C . ASP A 1 86 ? 2.813 20.491 -0.932 1.00 84.12 86 ASP A C 1
ATOM 676 O O . ASP A 1 86 ? 3.371 20.725 0.148 1.00 84.12 86 ASP A O 1
ATOM 680 N N . LYS A 1 87 ? 2.700 21.451 -1.857 1.00 89.81 87 LYS A N 1
ATOM 681 C CA . LYS A 1 87 ? 3.111 22.844 -1.617 1.00 89.81 87 LYS A CA 1
ATOM 682 C C . LYS A 1 87 ? 2.013 23.653 -0.936 1.00 89.81 87 LYS A C 1
ATOM 684 O O . LYS A 1 87 ? 2.319 24.680 -0.328 1.00 89.81 87 LYS A O 1
ATOM 689 N N . PHE A 1 88 ? 0.764 23.200 -0.998 1.00 90.50 88 PHE A N 1
ATOM 690 C CA . PHE A 1 88 ? -0.369 23.907 -0.422 1.00 90.50 88 PHE A CA 1
ATOM 691 C C . PHE A 1 88 ? -0.674 23.453 1.007 1.00 90.50 88 PHE A C 1
ATOM 693 O O . PHE A 1 88 ? -0.564 22.283 1.362 1.00 90.50 88 PHE A O 1
ATOM 700 N N . TRP A 1 89 ? -1.058 24.406 1.858 1.00 86.88 89 TRP A N 1
ATOM 701 C CA . TRP A 1 89 ? -1.297 24.139 3.279 1.00 86.88 89 TRP A CA 1
ATOM 702 C C . TRP A 1 89 ? -2.623 23.414 3.542 1.00 86.88 89 TRP A C 1
ATOM 704 O O . TRP A 1 89 ? -2.711 22.618 4.472 1.00 86.88 89 TRP A O 1
ATOM 714 N N . PHE A 1 90 ? -3.641 23.664 2.713 1.00 87.56 90 PHE A N 1
ATOM 715 C CA . PHE A 1 90 ? -4.948 23.015 2.841 1.00 87.56 90 PHE A CA 1
ATOM 716 C C . PHE A 1 90 ? -4.876 21.513 2.543 1.00 87.56 90 PHE A C 1
ATOM 718 O O . PHE A 1 90 ? -5.474 20.732 3.271 1.00 87.56 90 PHE A O 1
ATOM 725 N N . GLU A 1 91 ? -4.055 21.103 1.573 1.00 84.19 91 GLU A N 1
ATOM 726 C CA . GLU A 1 91 ? -3.784 19.688 1.285 1.00 84.19 91 GLU A CA 1
ATOM 727 C C . GLU A 1 91 ? -3.104 18.995 2.468 1.00 84.19 91 GLU A C 1
ATOM 729 O O . GLU A 1 91 ? -3.470 17.891 2.858 1.00 84.19 91 GLU A O 1
ATOM 734 N N . LYS A 1 92 ? -2.151 19.670 3.123 1.00 76.88 92 LYS A N 1
ATOM 735 C CA . LYS A 1 92 ? -1.492 19.124 4.320 1.00 76.88 92 LYS A CA 1
ATOM 736 C C . LYS A 1 92 ? -2.463 18.932 5.481 1.00 76.88 92 LYS A C 1
ATOM 738 O O . LYS A 1 92 ? -2.366 17.926 6.176 1.00 76.88 92 LYS A O 1
ATOM 743 N N . ALA A 1 93 ? -3.377 19.878 5.691 1.00 72.06 93 ALA A N 1
ATOM 744 C CA . ALA A 1 93 ? -4.411 19.760 6.715 1.00 72.06 93 ALA A CA 1
ATOM 745 C C . ALA A 1 93 ? -5.389 18.616 6.389 1.00 72.06 93 ALA A C 1
ATOM 747 O O . ALA A 1 93 ? -5.641 17.767 7.238 1.00 72.06 93 ALA A O 1
ATOM 748 N N . GLN A 1 94 ? -5.840 18.513 5.136 1.00 68.31 94 GLN A N 1
ATOM 749 C CA . GLN A 1 94 ? -6.727 17.437 4.690 1.00 68.31 94 GLN A CA 1
ATOM 750 C C . GLN A 1 94 ? -6.076 16.050 4.793 1.00 68.31 94 GLN A C 1
ATOM 752 O O . GLN A 1 94 ? -6.739 15.092 5.191 1.00 68.31 94 GLN A O 1
ATOM 757 N N . LYS A 1 95 ? -4.776 15.925 4.500 1.00 66.50 95 LYS A N 1
ATOM 758 C CA . LYS A 1 95 ? -4.021 14.674 4.686 1.00 66.50 95 LYS A CA 1
ATOM 759 C C . LYS A 1 95 ? -3.925 14.254 6.153 1.00 66.50 95 LYS A C 1
ATOM 761 O O . LYS A 1 95 ? -3.879 13.059 6.437 1.00 66.50 95 LYS A O 1
ATOM 766 N N . VAL A 1 96 ? -3.901 15.207 7.088 1.00 62.34 96 VAL A N 1
ATOM 767 C CA . VAL A 1 96 ? -3.994 14.909 8.526 1.00 62.34 96 VAL A CA 1
ATOM 768 C C . VAL A 1 96 ? -5.394 14.397 8.861 1.00 62.34 96 VAL A C 1
ATOM 770 O O . VAL A 1 96 ? -5.510 13.364 9.504 1.00 62.34 96 VAL A O 1
ATOM 773 N N . ASP A 1 97 ? -6.453 15.021 8.357 1.00 59.34 97 ASP A N 1
ATOM 774 C CA . ASP A 1 97 ? -7.822 14.588 8.675 1.00 59.34 97 ASP A CA 1
ATOM 775 C C . ASP A 1 97 ? -8.214 13.257 8.004 1.00 59.34 97 ASP A C 1
ATOM 777 O O . ASP A 1 97 ? -8.967 12.463 8.568 1.00 59.34 97 ASP A O 1
ATOM 781 N N . THR A 1 98 ? -7.666 12.978 6.819 1.00 59.53 98 THR A N 1
ATOM 782 C CA . THR A 1 98 ? -7.950 11.767 6.021 1.00 59.53 98 THR A CA 1
ATOM 783 C C . THR A 1 98 ? -7.016 10.598 6.377 1.00 59.53 98 THR A C 1
ATOM 785 O O . THR A 1 98 ? -7.229 9.471 5.936 1.00 59.53 98 THR A O 1
ATOM 788 N N . GLY A 1 99 ? -5.988 10.835 7.203 1.00 56.84 99 GLY A N 1
ATOM 789 C CA . GLY A 1 99 ? -5.005 9.817 7.600 1.00 56.84 99 GLY A CA 1
ATOM 790 C C . GLY A 1 99 ? -3.981 9.453 6.516 1.00 56.84 99 GLY A C 1
ATOM 791 O O . GLY A 1 99 ? -3.299 8.443 6.640 1.00 56.84 99 GLY A O 1
ATOM 792 N N . GLU A 1 100 ? -3.864 10.269 5.467 1.00 56.56 100 GLU A N 1
ATOM 793 C CA . GLU A 1 100 ? -2.966 10.071 4.316 1.00 56.56 100 GLU A CA 1
ATOM 794 C C . GLU A 1 100 ? -1.588 10.736 4.515 1.00 56.56 100 GLU A C 1
ATOM 796 O O . GLU A 1 100 ? -0.678 10.613 3.698 1.00 56.56 100 GLU A O 1
ATOM 801 N N . ASN A 1 101 ? -1.404 11.473 5.611 1.00 56.44 101 ASN A N 1
ATOM 802 C CA . ASN A 1 101 ? -0.107 12.042 5.949 1.00 56.44 101 ASN A CA 1
ATOM 803 C C . ASN A 1 101 ? 0.873 10.924 6.352 1.00 56.44 101 ASN A C 1
ATOM 805 O O . ASN A 1 101 ? 0.566 10.128 7.234 1.00 56.44 101 ASN A O 1
ATOM 809 N N . SER A 1 102 ? 2.090 10.923 5.798 1.00 54.50 102 SER A N 1
ATOM 810 C CA . SER A 1 102 ? 3.195 10.030 6.196 1.00 54.50 102 SER A CA 1
ATOM 811 C C . SER A 1 102 ? 3.591 10.159 7.674 1.00 54.50 102 SER A C 1
ATOM 813 O O . SER A 1 102 ? 4.308 9.313 8.200 1.00 54.50 102 SER A O 1
ATOM 815 N N . ASN A 1 103 ? 3.142 11.229 8.335 1.00 57.91 103 ASN A N 1
ATOM 816 C CA . ASN A 1 103 ? 3.333 11.463 9.765 1.00 57.91 103 ASN A CA 1
ATOM 817 C C . ASN A 1 103 ? 2.160 10.954 10.621 1.00 57.91 103 ASN A C 1
ATOM 819 O O . ASN A 1 103 ? 2.224 11.049 11.846 1.00 57.91 103 ASN A O 1
ATOM 823 N N . MET A 1 104 ? 1.082 10.456 10.005 1.00 64.31 104 MET A N 1
ATOM 824 C CA . MET A 1 104 ? 0.012 9.774 10.721 1.00 64.31 104 MET A CA 1
ATOM 825 C C . MET A 1 104 ? 0.482 8.357 11.045 1.00 64.31 104 MET A C 1
ATOM 827 O O . MET A 1 104 ? 0.876 7.593 10.165 1.00 64.31 104 MET A O 1
ATOM 831 N N . GLN A 1 105 ? 0.457 8.004 12.324 1.00 73.81 105 GLN A N 1
ATOM 832 C CA . GLN A 1 105 ? 0.797 6.657 12.764 1.00 73.81 105 GLN A CA 1
ATOM 833 C C . GLN A 1 105 ? -0.203 5.652 12.179 1.00 73.81 105 GLN A C 1
ATOM 835 O O . GLN A 1 105 ? -1.408 5.905 12.154 1.00 73.81 105 GLN A O 1
ATOM 840 N N . MET A 1 106 ? 0.292 4.503 11.717 1.00 79.25 106 MET A N 1
ATOM 841 C CA . MET A 1 106 ? -0.554 3.461 11.136 1.00 79.25 106 MET A CA 1
ATOM 842 C C . MET A 1 106 ? -1.488 2.869 12.208 1.00 79.25 106 MET A C 1
ATOM 844 O O . MET A 1 106 ? -0.996 2.285 13.178 1.00 79.25 106 MET A O 1
ATOM 848 N N . PRO A 1 107 ? -2.824 2.963 12.057 1.00 81.00 107 PRO A N 1
ATOM 849 C CA . PRO A 1 107 ? -3.743 2.423 13.049 1.00 81.00 107 PRO A CA 1
ATOM 850 C C . PRO A 1 107 ? -3.833 0.897 12.924 1.00 81.00 107 PRO A C 1
ATOM 852 O O . PRO A 1 107 ? -4.381 0.369 11.956 1.00 81.00 107 PRO A O 1
ATOM 855 N N . LEU A 1 108 ? -3.343 0.174 13.931 1.00 84.62 108 LEU A N 1
ATOM 856 C CA . LEU A 1 108 ? -3.526 -1.275 14.034 1.00 84.62 108 LEU A CA 1
ATOM 857 C C . LEU A 1 108 ? -4.905 -1.589 14.625 1.00 84.62 108 LEU A C 1
ATOM 859 O O . LEU A 1 108 ? -5.262 -1.089 15.691 1.00 84.62 108 LEU A O 1
ATOM 863 N N . ARG A 1 109 ? -5.688 -2.432 13.941 1.00 86.38 109 ARG A N 1
ATOM 864 C CA . ARG A 1 109 ? -7.013 -2.877 14.396 1.00 86.38 109 ARG A CA 1
ATOM 865 C C . ARG A 1 109 ? -7.070 -4.396 14.420 1.00 86.38 109 ARG A C 1
ATOM 867 O O . ARG A 1 109 ? -6.839 -5.042 13.402 1.00 86.38 109 ARG A O 1
ATOM 874 N N . PHE A 1 110 ? -7.417 -4.948 15.575 1.00 89.69 110 PHE A N 1
ATOM 875 C CA . PHE A 1 110 ? -7.617 -6.379 15.764 1.00 89.69 110 PHE A CA 1
ATOM 876 C C . PHE A 1 110 ? -9.113 -6.642 15.919 1.00 89.69 110 PHE A C 1
ATOM 878 O O . PHE A 1 110 ? -9.767 -6.028 16.761 1.00 89.69 110 PHE A O 1
ATOM 885 N N . VAL A 1 111 ? -9.657 -7.512 15.072 1.00 90.81 111 VAL A N 1
ATOM 886 C CA . VAL A 1 111 ? -11.089 -7.822 15.023 1.00 90.81 111 VAL A CA 1
ATOM 887 C C . VAL A 1 111 ? -11.261 -9.330 15.147 1.00 90.81 111 VAL A C 1
ATOM 889 O O . VAL A 1 111 ? -10.558 -10.094 14.489 1.00 90.81 111 VAL A O 1
ATOM 892 N N . TRP A 1 112 ? -12.209 -9.744 15.983 1.00 92.19 112 TRP A N 1
ATOM 893 C CA . TRP A 1 112 ? -12.596 -11.139 16.188 1.00 92.19 112 TRP A CA 1
ATOM 894 C C . TRP A 1 112 ? -14.113 -11.296 16.046 1.00 92.19 112 TRP A C 1
ATOM 896 O O . TRP A 1 112 ? -14.844 -10.308 15.990 1.00 92.19 112 TRP A O 1
ATOM 906 N N . GLY A 1 113 ? -14.589 -12.540 15.987 1.00 93.56 113 GLY A N 1
ATOM 907 C CA . GLY A 1 113 ? -16.014 -12.863 15.844 1.00 93.56 113 GLY A CA 1
ATOM 908 C C . GLY A 1 113 ? -16.512 -12.929 14.402 1.00 93.56 113 GLY A C 1
ATOM 909 O O . GLY A 1 113 ? -17.674 -13.253 14.174 1.00 93.56 113 GLY A O 1
ATOM 910 N N . VAL A 1 114 ? -15.637 -12.681 13.426 1.00 96.00 114 VAL A N 1
ATOM 911 C CA . VAL A 1 114 ? -15.927 -12.781 11.991 1.00 96.00 114 VAL A CA 1
ATOM 912 C C . VAL A 1 114 ? -14.865 -13.628 11.302 1.00 96.00 114 VAL A C 1
ATOM 914 O O . VAL A 1 114 ? -13.701 -13.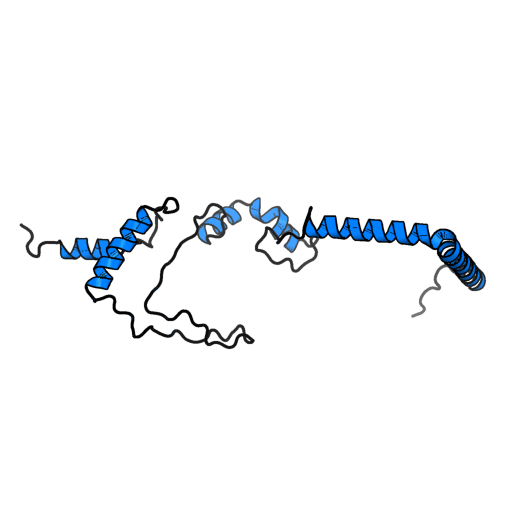626 11.708 1.00 96.00 114 VAL A O 1
ATOM 917 N N . VAL A 1 115 ? -15.261 -14.350 10.259 1.00 95.75 115 VAL A N 1
ATOM 918 C CA . VAL A 1 115 ? -14.343 -15.139 9.433 1.00 95.75 115 VAL A CA 1
ATOM 919 C C . VAL A 1 115 ? -13.762 -14.236 8.337 1.00 95.75 115 VAL A C 1
ATOM 921 O O . VAL A 1 115 ? -14.539 -13.589 7.632 1.00 95.75 115 VAL A O 1
ATOM 924 N N . PRO A 1 116 ? -12.427 -14.178 8.161 1.00 93.94 116 PRO A N 1
ATOM 925 C CA . PRO A 1 116 ? -11.788 -13.366 7.127 1.00 93.94 116 PRO A CA 1
ATOM 926 C C . PRO A 1 116 ? -11.825 -14.087 5.769 1.00 93.94 116 PRO A C 1
ATOM 928 O O . PRO A 1 116 ? -10.795 -14.483 5.230 1.00 93.94 116 PRO A O 1
ATOM 931 N N . GLU A 1 117 ? -13.025 -14.307 5.242 1.00 93.94 117 GLU A N 1
ATOM 932 C CA . GLU A 1 117 ? -13.262 -14.930 3.939 1.00 93.94 117 GLU A CA 1
ATOM 933 C C . GLU A 1 117 ? -13.959 -13.922 3.024 1.00 93.94 117 GLU A C 1
ATOM 935 O O . GLU A 1 117 ? -14.961 -13.321 3.413 1.00 93.94 117 GLU A O 1
ATOM 940 N N . ASP A 1 118 ? -13.437 -13.754 1.810 1.00 94.31 118 ASP A N 1
ATOM 941 C CA . ASP A 1 118 ? -14.142 -13.052 0.743 1.00 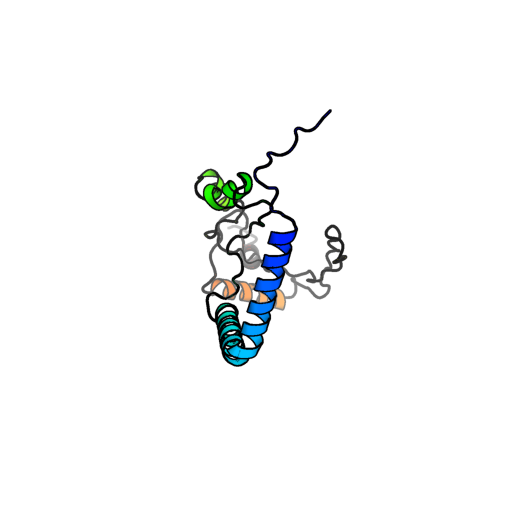94.31 118 ASP A CA 1
ATOM 942 C C . ASP A 1 118 ? -14.928 -14.078 -0.076 1.00 94.31 118 ASP A C 1
ATOM 944 O O . ASP A 1 118 ? -14.346 -14.955 -0.711 1.00 94.31 118 ASP A O 1
ATOM 948 N N . ASN A 1 119 ? -16.254 -13.997 -0.006 1.00 95.31 119 ASN A N 1
ATOM 949 C CA . ASN A 1 119 ? -17.176 -14.866 -0.734 1.00 95.31 119 ASN A CA 1
ATOM 950 C C . ASN A 1 119 ? -17.946 -14.111 -1.834 1.00 95.31 119 ASN A C 1
ATOM 952 O O . ASN A 1 119 ? -19.020 -14.561 -2.246 1.00 95.31 119 ASN A O 1
ATOM 956 N N . GLY A 1 120 ? -17.431 -12.953 -2.261 1.00 95.75 120 GLY A N 1
ATOM 957 C CA . GLY A 1 120 ? -17.914 -12.204 -3.416 1.00 95.75 120 GLY A CA 1
ATOM 958 C C . GLY A 1 120 ? -17.429 -12.774 -4.751 1.00 95.75 120 GLY A C 1
ATOM 959 O O . GLY A 1 120 ? -16.704 -13.768 -4.816 1.00 95.75 120 GLY A O 1
ATOM 960 N N . ASP A 1 121 ? -17.849 -12.131 -5.838 1.00 96.69 121 ASP A N 1
ATOM 961 C CA . ASP A 1 121 ? -17.334 -12.427 -7.175 1.00 96.69 121 ASP A CA 1
ATOM 962 C C . ASP A 1 121 ? -16.092 -11.573 -7.444 1.00 96.69 121 ASP A C 1
ATOM 964 O O . ASP A 1 121 ? -16.186 -10.360 -7.609 1.00 96.69 121 ASP A O 1
ATOM 968 N N . TYR A 1 122 ? -14.930 -12.217 -7.543 1.00 96.19 122 TYR A N 1
ATOM 969 C CA . TYR A 1 122 ? -13.656 -11.547 -7.813 1.00 96.19 122 TYR A CA 1
ATOM 970 C C . TYR A 1 122 ? -13.602 -10.817 -9.165 1.00 96.19 122 TYR A C 1
ATOM 972 O O . TYR A 1 122 ? -12.710 -9.991 -9.366 1.00 96.19 122 TYR A O 1
ATOM 980 N N . MET A 1 123 ? -14.509 -11.123 -10.098 1.00 97.38 123 MET A N 1
ATOM 981 C CA . MET A 1 123 ? -14.592 -10.458 -11.403 1.00 97.38 123 MET A CA 1
ATOM 982 C C . MET A 1 123 ? -15.564 -9.272 -11.417 1.00 97.38 123 MET A C 1
ATOM 984 O O . MET A 1 123 ? -15.542 -8.494 -12.373 1.00 97.38 123 MET A O 1
ATOM 988 N N . ASP A 1 124 ? -16.384 -9.102 -10.375 1.00 97.06 124 ASP A N 1
ATOM 989 C CA . ASP A 1 124 ? -17.302 -7.973 -10.235 1.00 97.06 124 ASP A CA 1
ATOM 990 C C . ASP A 1 124 ? -16.908 -7.099 -9.031 1.00 97.06 124 ASP A C 1
ATOM 992 O O . ASP A 1 124 ? -17.166 -7.468 -7.884 1.00 97.06 124 ASP A O 1
ATOM 996 N N . PRO A 1 125 ? -16.351 -5.892 -9.246 1.00 95.31 125 PRO A N 1
ATOM 997 C CA . PRO A 1 125 ? -15.944 -5.011 -8.151 1.00 95.31 125 PRO A CA 1
ATOM 998 C C . PRO A 1 125 ? -17.113 -4.522 -7.277 1.00 95.31 125 PRO A C 1
ATOM 1000 O O . PRO A 1 125 ? -16.880 -4.008 -6.177 1.00 95.31 125 PRO A O 1
ATOM 1003 N N . ALA A 1 126 ? -18.363 -4.644 -7.741 1.00 96.94 126 ALA A N 1
ATOM 1004 C CA . ALA A 1 126 ? -19.542 -4.344 -6.933 1.00 96.94 126 ALA A CA 1
ATOM 1005 C C . ALA A 1 126 ? -19.913 -5.496 -5.978 1.00 96.94 126 ALA A C 1
ATOM 1007 O O . ALA A 1 126 ? -20.575 -5.263 -4.960 1.00 96.94 126 ALA A O 1
ATOM 1008 N N . SER A 1 127 ? -19.467 -6.720 -6.264 1.00 96.38 127 SER A N 1
ATOM 1009 C CA . SER A 1 127 ? -19.766 -7.920 -5.485 1.00 96.38 127 SER A CA 1
ATOM 1010 C C . SER A 1 127 ? -18.800 -8.077 -4.309 1.00 96.38 127 SER A C 1
ATOM 1012 O O . SER A 1 127 ? -17.733 -8.666 -4.420 1.00 96.38 127 SER A O 1
ATOM 1014 N N . ARG A 1 128 ? -19.183 -7.547 -3.141 1.00 93.88 128 ARG A N 1
ATOM 1015 C CA . ARG A 1 128 ? -18.349 -7.558 -1.917 1.00 93.88 128 ARG A CA 1
ATOM 1016 C C . ARG A 1 128 ? -18.585 -8.744 -0.974 1.00 93.88 128 ARG A C 1
ATOM 1018 O O . ARG A 1 128 ? -18.068 -8.746 0.141 1.00 93.88 128 ARG A O 1
ATOM 1025 N N . GLY A 1 129 ? -19.411 -9.706 -1.379 1.00 94.25 129 GLY A N 1
ATOM 1026 C CA . GLY A 1 129 ? -19.764 -10.851 -0.541 1.00 94.25 129 GLY A CA 1
ATOM 1027 C C . GLY A 1 129 ? -20.647 -10.498 0.666 1.00 94.25 129 GLY A C 1
ATOM 1028 O O . GLY A 1 129 ? -21.392 -9.515 0.669 1.00 94.25 129 GLY A O 1
ATOM 1029 N N . SER A 1 130 ? -20.596 -11.341 1.697 1.00 94.69 130 SER A N 1
ATOM 1030 C CA . SER A 1 130 ? -21.404 -11.255 2.917 1.00 94.69 130 SER A CA 1
ATOM 1031 C C . SER A 1 130 ? -20.577 -11.591 4.158 1.00 94.69 130 SER A C 1
ATOM 1033 O O . SER A 1 130 ? -19.891 -12.613 4.183 1.00 94.69 130 SER A O 1
ATOM 1035 N N . LEU A 1 131 ? -20.732 -10.815 5.233 1.00 95.12 131 LEU A N 1
ATOM 1036 C CA . LEU A 1 131 ? -20.075 -11.081 6.514 1.00 95.12 131 LEU A CA 1
ATOM 1037 C C . LEU A 1 131 ? -20.521 -12.430 7.108 1.00 95.12 131 LEU A C 1
ATOM 1039 O O . LEU A 1 131 ? -21.715 -12.654 7.317 1.00 95.12 131 LEU A O 1
ATOM 1043 N N . ARG A 1 132 ? -19.563 -13.299 7.446 1.00 96.00 132 ARG A N 1
ATOM 1044 C CA . ARG A 1 132 ? -19.809 -14.538 8.199 1.00 96.00 132 ARG A CA 1
ATOM 1045 C C . ARG A 1 132 ? -19.265 -14.422 9.618 1.00 96.00 132 ARG A C 1
ATOM 1047 O O . ARG A 1 132 ? -18.093 -14.105 9.809 1.00 96.00 132 ARG A O 1
ATOM 1054 N N . LEU A 1 133 ? -20.115 -14.697 10.604 1.00 96.25 133 LEU A N 1
ATOM 1055 C CA . LEU A 1 133 ? -19.717 -14.769 12.010 1.00 96.25 133 LEU A CA 1
ATOM 1056 C C . LEU A 1 133 ? -18.975 -16.083 12.281 1.00 96.25 133 LEU A C 1
ATOM 1058 O O . LEU A 1 133 ? -19.343 -17.117 11.721 1.00 96.25 133 LEU A O 1
ATOM 1062 N N . ASP A 1 134 ? -17.957 -16.054 13.142 1.00 96.25 134 ASP A N 1
ATOM 1063 C CA . ASP A 1 134 ? -17.293 -17.282 13.600 1.00 96.25 134 ASP A CA 1
ATOM 1064 C C . ASP A 1 134 ? -18.113 -17.910 14.743 1.00 96.25 134 ASP A C 1
ATOM 1066 O O . ASP A 1 134 ? -18.163 -17.338 15.834 1.00 96.25 134 ASP A O 1
ATOM 1070 N N . PRO A 1 135 ? -18.744 -19.084 14.547 1.00 94.81 135 PRO A N 1
ATOM 1071 C CA . PRO A 1 135 ? -19.575 -19.712 15.574 1.00 94.81 135 PRO A CA 1
ATOM 1072 C C . PRO A 1 135 ? -18.772 -20.226 16.776 1.00 94.81 135 PRO A C 1
ATOM 1074 O O . PRO A 1 135 ? -19.359 -20.549 17.804 1.00 94.81 135 PRO A O 1
ATOM 1077 N N . ARG A 1 136 ? -17.443 -20.340 16.658 1.00 94.19 136 ARG A N 1
ATOM 1078 C CA . ARG A 1 136 ? -16.566 -20.781 17.754 1.00 94.19 136 ARG A CA 1
ATOM 1079 C C . ARG A 1 136 ? -16.102 -19.625 18.632 1.00 94.19 136 ARG A C 1
ATOM 1081 O O . ARG A 1 136 ? -15.421 -19.858 19.627 1.00 94.19 136 ARG A O 1
ATOM 1088 N N . PHE A 1 137 ? -16.406 -18.391 18.241 1.00 94.00 137 PHE A N 1
ATOM 1089 C CA . PHE A 1 137 ? -15.984 -17.221 18.984 1.00 94.00 137 PHE A CA 1
ATOM 1090 C C . PHE A 1 137 ? -16.860 -17.026 20.225 1.00 94.00 137 PHE A C 1
ATOM 1092 O O . PHE A 1 137 ? -18.038 -16.692 20.118 1.00 94.00 137 PHE A O 1
ATOM 1099 N N . ASP A 1 138 ? -16.255 -17.193 21.401 1.00 94.00 138 ASP A N 1
ATOM 1100 C CA . ASP A 1 138 ? -16.877 -16.920 22.694 1.00 94.00 138 ASP A CA 1
ATOM 1101 C C . ASP A 1 138 ? -15.990 -15.981 23.527 1.00 94.00 138 ASP A C 1
ATOM 1103 O O . ASP A 1 138 ? -14.916 -16.353 24.009 1.00 94.00 138 ASP A O 1
ATOM 1107 N N . MET A 1 139 ? -16.451 -14.739 23.686 1.00 89.56 139 MET A N 1
ATOM 1108 C CA . MET A 1 139 ? -15.787 -13.712 24.494 1.00 89.56 139 MET A CA 1
ATOM 1109 C C . MET A 1 139 ? -16.119 -13.837 25.989 1.00 89.56 139 MET A C 1
ATOM 1111 O O . MET A 1 139 ? -15.363 -13.343 26.825 1.00 89.56 139 MET A O 1
ATOM 1115 N N . ALA A 1 140 ? -17.239 -14.476 26.337 1.00 91.31 140 ALA A N 1
ATOM 1116 C CA . ALA A 1 140 ? -17.693 -14.592 27.717 1.00 91.31 140 ALA A CA 1
ATOM 1117 C C . ALA A 1 140 ? -16.916 -15.664 28.494 1.00 91.31 140 ALA A C 1
ATOM 1119 O O . ALA A 1 140 ? -16.839 -15.575 29.720 1.00 91.31 140 ALA A O 1
ATOM 1120 N N . ALA A 1 141 ? -16.309 -16.633 27.802 1.00 94.56 141 ALA A N 1
ATOM 1121 C CA . ALA A 1 141 ? -15.480 -17.663 28.417 1.00 94.56 141 ALA A CA 1
ATOM 1122 C C . ALA A 1 141 ? -14.360 -17.063 29.303 1.00 94.56 141 ALA A C 1
ATOM 1124 O O . ALA A 1 141 ? -13.694 -16.103 28.900 1.00 94.56 141 ALA A O 1
ATOM 1125 N N . PRO A 1 142 ? -14.103 -17.632 30.499 1.00 93.88 142 PRO A N 1
ATOM 1126 C CA . PRO A 1 142 ? -13.129 -17.081 31.446 1.00 93.88 142 PRO A CA 1
ATOM 1127 C C . PRO A 1 142 ? -11.707 -17.049 30.869 1.00 93.88 142 PRO A C 1
ATOM 1129 O O . PRO A 1 142 ? -10.985 -16.067 31.049 1.00 93.88 142 PRO A O 1
ATOM 1132 N N . ASP A 1 143 ? -11.332 -18.080 30.109 1.00 95.38 143 ASP A N 1
ATOM 1133 C CA . ASP A 1 143 ? -10.027 -18.156 29.448 1.00 95.38 143 ASP A CA 1
ATOM 1134 C C . ASP A 1 143 ? -9.863 -17.057 28.386 1.00 95.38 143 ASP A C 1
ATOM 1136 O O . ASP A 1 143 ? -8.793 -16.452 28.284 1.00 95.38 143 ASP A O 1
ATOM 1140 N N . SER A 1 144 ? -10.929 -16.737 27.641 1.00 94.25 144 SER A N 1
ATOM 1141 C CA . SER A 1 144 ? -10.943 -15.652 26.651 1.00 94.25 144 SER A CA 1
ATOM 1142 C C . SER A 1 144 ? -10.740 -14.286 27.305 1.00 94.25 144 SER A C 1
ATOM 1144 O O . SER A 1 144 ? -9.945 -13.479 26.817 1.00 94.25 144 SER A O 1
ATOM 1146 N N . GLN A 1 145 ? -11.409 -14.030 28.434 1.00 93.25 145 GLN A N 1
ATOM 1147 C CA . GLN A 1 145 ? -11.252 -12.778 29.181 1.00 93.25 145 GLN A CA 1
ATOM 1148 C C . GLN A 1 145 ? -9.824 -12.625 29.725 1.00 93.25 145 GLN A C 1
ATOM 1150 O O . GLN A 1 145 ? -9.198 -11.578 29.539 1.00 93.25 145 GLN A O 1
ATOM 1155 N N . ALA A 1 146 ? -9.275 -13.683 30.335 1.00 94.56 146 ALA A N 1
ATOM 1156 C CA . ALA A 1 146 ? -7.903 -13.687 30.843 1.00 94.56 146 ALA A CA 1
ATOM 1157 C C . ALA A 1 146 ? -6.873 -13.485 29.718 1.00 94.56 146 ALA A C 1
ATOM 1159 O O . ALA A 1 146 ? -5.904 -12.730 29.870 1.00 94.56 146 ALA A O 1
ATOM 1160 N N . TRP A 1 147 ? -7.098 -14.121 28.567 1.00 95.38 147 TRP A N 1
ATOM 1161 C CA . TRP A 1 147 ? -6.261 -13.946 27.386 1.00 95.38 147 TRP A CA 1
ATOM 1162 C C . TRP A 1 147 ? -6.302 -12.509 26.859 1.00 95.38 147 TRP A C 1
ATOM 1164 O O . TRP A 1 147 ? -5.246 -11.948 26.568 1.00 95.38 147 TRP A O 1
ATOM 1174 N N . LEU A 1 148 ? -7.482 -11.886 26.786 1.00 93.69 148 LEU A N 1
ATOM 1175 C CA . LEU A 1 148 ? -7.644 -10.537 26.237 1.00 93.69 148 LEU A CA 1
ATOM 1176 C C . LEU A 1 148 ? -6.956 -9.469 27.100 1.00 93.69 148 LEU A C 1
ATOM 1178 O O . LEU A 1 148 ? -6.302 -8.570 26.568 1.00 93.69 148 LEU A O 1
ATOM 1182 N N . ILE A 1 149 ? -7.028 -9.606 28.427 1.00 93.19 149 ILE A N 1
ATOM 1183 C CA . ILE A 1 149 ? -6.279 -8.752 29.364 1.00 93.19 149 ILE A CA 1
ATOM 1184 C C . ILE A 1 149 ? -4.774 -8.885 29.101 1.00 93.19 149 ILE A C 1
ATOM 1186 O O . ILE A 1 149 ? -4.067 -7.889 28.932 1.00 93.19 149 ILE A O 1
ATOM 1190 N N . LYS A 1 150 ? -4.272 -10.122 28.997 1.00 95.12 150 LYS A N 1
ATOM 1191 C CA . LYS A 1 150 ? -2.855 -10.380 28.713 1.00 95.12 150 LYS A CA 1
ATOM 1192 C C . LYS A 1 150 ? -2.429 -9.837 27.347 1.00 95.12 150 LYS A C 1
ATOM 1194 O O . LYS A 1 150 ? -1.343 -9.275 27.232 1.00 95.12 150 LYS A O 1
ATOM 1199 N N . PHE A 1 151 ? -3.269 -9.984 26.325 1.00 94.19 151 PHE A N 1
ATOM 1200 C CA . PHE A 1 151 ? -3.036 -9.433 24.992 1.00 94.19 151 PHE A CA 1
ATOM 1201 C C . PHE A 1 151 ? -2.852 -7.912 25.051 1.00 94.19 151 PHE A C 1
ATOM 1203 O O . PHE A 1 151 ? -1.864 -7.397 24.532 1.00 94.19 151 PHE A O 1
ATOM 1210 N N . CYS A 1 152 ? -3.736 -7.216 25.765 1.00 91.94 152 CYS A N 1
ATOM 1211 C CA . CYS A 1 152 ? -3.655 -5.775 25.985 1.00 91.94 152 CYS A CA 1
ATOM 1212 C C . CYS A 1 152 ? -2.356 -5.334 26.672 1.00 91.94 152 CYS A C 1
ATOM 1214 O O . CYS A 1 152 ? -1.678 -4.426 26.187 1.00 91.94 152 CYS A O 1
ATOM 1216 N N . HIS A 1 153 ? -1.953 -6.012 27.749 1.00 92.69 153 HIS A N 1
ATOM 1217 C CA . HIS A 1 153 ? -0.676 -5.732 28.413 1.00 92.69 153 HIS A CA 1
ATOM 1218 C C . HIS A 1 153 ? 0.529 -5.981 27.501 1.00 92.69 153 HIS A C 1
ATOM 1220 O O . HIS A 1 153 ? 1.444 -5.160 27.445 1.00 92.69 153 HIS A O 1
ATOM 1226 N N . ASN A 1 154 ? 0.520 -7.089 26.759 1.00 94.31 154 ASN A N 1
ATOM 1227 C CA . ASN A 1 154 ? 1.605 -7.433 25.844 1.00 94.31 154 ASN A CA 1
ATOM 1228 C C . ASN A 1 154 ? 1.724 -6.433 24.691 1.00 94.31 154 ASN A C 1
ATOM 1230 O O . ASN A 1 154 ? 2.844 -6.118 24.293 1.00 94.31 154 ASN A O 1
ATOM 1234 N N . LEU A 1 155 ? 0.593 -5.946 24.168 1.00 91.56 155 LEU A N 1
ATOM 1235 C CA . LEU A 1 155 ? 0.550 -4.960 23.092 1.00 91.56 155 LEU A CA 1
ATOM 1236 C C . LEU A 1 155 ? 1.132 -3.623 23.557 1.00 91.56 155 LEU A C 1
ATOM 1238 O O . LEU A 1 155 ? 1.991 -3.073 22.877 1.00 91.56 155 LEU A O 1
ATOM 1242 N N . LYS A 1 156 ? 0.744 -3.152 24.749 1.00 90.06 156 LYS A N 1
ATOM 1243 C CA . LYS A 1 156 ? 1.289 -1.925 25.358 1.00 90.06 156 LYS A CA 1
ATOM 1244 C C . LYS A 1 156 ? 2.789 -2.002 25.658 1.00 90.06 156 LYS A C 1
ATOM 1246 O O . LYS A 1 156 ? 3.440 -0.970 25.754 1.00 90.06 156 LYS A O 1
ATOM 1251 N N . ALA A 1 157 ? 3.332 -3.208 25.823 1.00 93.56 157 ALA A N 1
ATOM 1252 C CA . ALA A 1 157 ? 4.759 -3.430 26.047 1.00 93.56 157 ALA A CA 1
ATOM 1253 C C . ALA A 1 157 ? 5.591 -3.472 24.748 1.00 93.56 157 ALA A C 1
ATOM 1255 O O . ALA A 1 157 ? 6.816 -3.572 24.819 1.00 93.56 157 ALA A O 1
ATOM 1256 N N . GLN A 1 158 ? 4.961 -3.435 23.567 1.00 93.62 158 GLN A N 1
ATOM 1257 C CA . GLN A 1 158 ? 5.682 -3.455 22.294 1.00 93.62 158 GLN A CA 1
ATOM 1258 C C . GLN A 1 158 ? 6.285 -2.085 21.951 1.00 93.62 158 GLN A C 1
ATOM 1260 O O . GLN A 1 158 ? 5.663 -1.058 22.212 1.00 93.62 158 GLN A O 1
ATOM 1265 N N . PRO A 1 159 ? 7.452 -2.041 21.279 1.00 93.44 159 PRO A N 1
ATOM 1266 C CA . PRO A 1 159 ? 8.138 -0.786 20.957 1.00 93.44 159 PRO A CA 1
ATOM 1267 C C . PRO A 1 159 ? 7.418 0.071 19.907 1.00 93.44 159 PRO A C 1
ATOM 1269 O O . PRO A 1 159 ? 7.715 1.250 19.779 1.00 93.44 159 PRO A O 1
ATOM 1272 N N . PHE A 1 160 ? 6.501 -0.518 19.137 1.00 89.69 160 PHE A N 1
ATOM 1273 C CA . PHE A 1 160 ? 5.706 0.187 18.128 1.00 89.69 160 PHE A CA 1
ATOM 1274 C C . PHE A 1 160 ? 4.372 0.713 18.677 1.00 89.69 160 PHE A C 1
ATOM 1276 O O . PHE A 1 160 ? 3.592 1.292 17.923 1.00 89.69 160 PHE A O 1
ATOM 1283 N N . PHE A 1 161 ? 4.059 0.446 19.948 1.00 87.62 161 PHE A N 1
ATOM 1284 C CA . PHE A 1 161 ? 2.806 0.886 20.539 1.00 87.62 161 PHE A CA 1
ATOM 1285 C C . PHE A 1 161 ? 2.857 2.385 20.833 1.00 87.62 161 PHE A C 1
ATOM 1287 O O . PHE A 1 161 ? 3.692 2.857 21.599 1.00 87.62 161 PHE A O 1
ATOM 1294 N N . GLU A 1 162 ? 1.908 3.110 20.257 1.00 84.25 162 GLU A N 1
ATOM 1295 C CA . GLU A 1 162 ? 1.711 4.540 20.453 1.00 84.25 162 GLU A CA 1
ATOM 1296 C C . GLU A 1 162 ? 0.275 4.787 20.924 1.00 84.25 162 GLU A C 1
ATOM 1298 O O . GLU A 1 162 ? -0.672 4.119 20.492 1.00 84.25 162 GLU A O 1
ATOM 1303 N N . VAL A 1 163 ? 0.102 5.737 21.844 1.00 77.44 163 VAL A N 1
ATOM 1304 C CA . VAL A 1 163 ? -1.219 6.071 22.381 1.00 77.44 163 VAL A CA 1
ATOM 1305 C C . VAL A 1 163 ? -1.936 6.978 21.389 1.00 77.44 163 VAL A C 1
ATOM 1307 O O . VAL A 1 163 ? -1.563 8.131 21.196 1.00 77.44 163 VAL A O 1
ATOM 1310 N N . THR A 1 164 ? -3.006 6.468 20.787 1.00 69.62 164 THR A N 1
ATOM 1311 C CA . THR A 1 164 ? -3.890 7.260 19.933 1.00 69.62 164 THR A CA 1
ATOM 1312 C C . THR A 1 164 ? -4.803 8.154 20.777 1.00 69.62 164 THR A C 1
ATOM 1314 O O . THR A 1 164 ? -5.527 7.683 21.654 1.00 69.62 164 THR A O 1
ATOM 1317 N N . PHE A 1 165 ? -4.788 9.460 20.504 1.00 62.59 165 PHE A N 1
ATOM 1318 C CA . PHE A 1 165 ? -5.687 10.438 21.123 1.00 62.59 165 PHE A CA 1
ATOM 1319 C C . PHE A 1 165 ? -6.896 10.685 20.210 1.00 62.59 165 PHE A C 1
ATOM 1321 O O . PHE A 1 165 ? -6.727 10.928 19.018 1.00 62.59 165 PHE A O 1
ATOM 1328 N N . GLY A 1 166 ? -8.121 10.633 20.745 1.00 63.59 166 GLY A N 1
ATOM 1329 C CA . GLY A 1 166 ? -9.340 10.916 19.978 1.00 63.59 166 GLY A CA 1
ATOM 1330 C C . GLY A 1 166 ? -10.578 10.149 20.461 1.00 63.59 166 GLY A C 1
ATOM 1331 O O . GLY A 1 166 ? -10.508 9.438 21.462 1.00 63.59 166 GLY A O 1
ATOM 1332 N N . PRO A 1 167 ? -11.718 10.257 19.750 1.00 53.12 167 PRO A N 1
ATOM 1333 C CA . PRO A 1 167 ? -12.999 9.638 20.127 1.00 53.12 167 PRO A CA 1
ATOM 1334 C C . PRO A 1 167 ? -13.013 8.096 20.073 1.00 53.12 167 PRO A C 1
ATOM 1336 O O . PRO A 1 167 ? -14.027 7.485 20.389 1.00 53.12 167 PRO A O 1
ATOM 1339 N N . LEU A 1 168 ? -11.897 7.463 19.696 1.00 51.84 168 LEU A N 1
ATOM 1340 C CA . LEU A 1 168 ? -11.700 6.010 19.651 1.00 51.84 168 LEU A CA 1
ATOM 1341 C C . LEU A 1 168 ? -10.957 5.473 20.892 1.00 51.84 168 LEU A C 1
ATOM 1343 O O . LEU A 1 168 ? -10.130 4.572 20.775 1.00 51.84 168 LEU A O 1
ATOM 1347 N N . LEU A 1 169 ? -11.231 6.005 22.088 1.00 53.62 169 LEU A N 1
ATOM 1348 C CA . LEU A 1 169 ? -10.853 5.330 23.337 1.00 53.62 169 LEU A CA 1
ATOM 1349 C C . LEU A 1 169 ? -11.992 4.398 23.793 1.00 53.62 169 LEU A C 1
ATOM 1351 O O . LEU A 1 169 ? -13.140 4.844 23.779 1.00 53.62 169 LEU A O 1
ATOM 1355 N N . PRO A 1 170 ? -11.712 3.155 24.250 1.00 56.47 170 PRO A N 1
ATOM 1356 C CA . PRO A 1 170 ? -10.416 2.625 24.693 1.00 56.47 170 PRO A CA 1
ATOM 1357 C C . PRO A 1 170 ? -9.897 1.443 23.843 1.00 56.47 170 PRO A C 1
ATOM 1359 O O . PRO A 1 170 ? -10.600 0.457 23.634 1.00 56.47 170 PRO A O 1
ATOM 1362 N N . ASN A 1 171 ? -8.605 1.482 23.479 1.00 69.56 171 ASN A N 1
ATOM 1363 C CA . ASN A 1 171 ? -7.857 0.421 22.768 1.00 69.56 171 ASN A CA 1
ATOM 1364 C C . ASN A 1 171 ? -7.869 -0.964 23.462 1.00 69.56 171 ASN A C 1
ATOM 1366 O O . ASN A 1 171 ? -7.391 -1.940 22.893 1.00 69.56 171 ASN A O 1
ATOM 1370 N N . CYS A 1 172 ? -8.410 -1.049 24.680 1.00 85.88 172 CYS A N 1
ATOM 1371 C CA . CYS A 1 172 ? -8.502 -2.243 25.511 1.00 85.88 172 CYS A CA 1
ATOM 1372 C C . CYS A 1 172 ? -9.759 -2.192 26.391 1.00 85.88 172 CYS A C 1
ATOM 1374 O O . CYS A 1 172 ? -9.672 -2.009 27.602 1.00 85.88 172 CYS A O 1
ATOM 1376 N N . PHE A 1 173 ? -10.943 -2.346 25.786 1.00 87.50 173 PHE A N 1
ATOM 1377 C CA . PHE A 1 173 ? -12.236 -2.245 26.488 1.00 87.50 173 PHE A CA 1
ATOM 1378 C C . PHE A 1 173 ? -12.342 -3.134 27.740 1.00 87.50 173 PHE A C 1
ATOM 1380 O O . PHE A 1 173 ? -13.052 -2.788 28.682 1.00 87.50 173 PHE A O 1
ATOM 1387 N N . ILE A 1 174 ? -11.624 -4.263 27.761 1.00 89.31 174 ILE A N 1
ATOM 1388 C CA . ILE A 1 174 ? -11.620 -5.209 28.879 1.00 89.31 174 ILE A CA 1
ATOM 1389 C C . ILE A 1 174 ? -11.075 -4.589 30.172 1.00 89.31 174 ILE A C 1
ATOM 1391 O O . ILE A 1 174 ? -11.550 -4.921 31.251 1.00 89.31 174 ILE A O 1
ATOM 1395 N N . GLU A 1 175 ? -10.138 -3.642 30.084 1.00 88.50 175 GLU A N 1
ATOM 1396 C CA . GLU A 1 175 ? -9.605 -2.938 31.256 1.00 88.50 175 GLU A CA 1
ATOM 1397 C C . GLU A 1 175 ? -10.674 -2.025 31.865 1.00 88.50 175 GLU A C 1
ATOM 1399 O O . GLU A 1 175 ? -10.943 -2.091 33.060 1.00 88.50 175 GLU A O 1
ATOM 1404 N N . SER A 1 176 ? -11.373 -1.253 31.025 1.00 88.44 176 SER A N 1
ATOM 1405 C CA . SER A 1 176 ? -12.501 -0.422 31.465 1.00 88.44 176 SER A CA 1
ATOM 1406 C C . SER A 1 176 ? -13.654 -1.257 32.027 1.00 88.44 176 SER A C 1
ATOM 1408 O O . SER A 1 176 ? -14.340 -0.823 32.952 1.00 88.44 176 SER A O 1
ATOM 1410 N N . PHE A 1 177 ? -13.868 -2.461 31.490 1.00 89.00 177 PHE A N 1
ATOM 1411 C CA . PHE A 1 177 ? -14.851 -3.404 32.014 1.00 89.00 177 PHE A CA 1
ATOM 1412 C C . PHE A 1 177 ? -14.474 -3.904 33.416 1.00 89.00 177 PHE A C 1
ATOM 1414 O O . PHE A 1 177 ? -15.322 -3.914 34.310 1.00 89.00 177 PHE A O 1
ATOM 1421 N N . VAL A 1 178 ? -13.202 -4.251 33.639 1.00 89.94 178 VAL A N 1
ATOM 1422 C CA . VAL A 1 178 ? -12.684 -4.625 34.966 1.00 89.94 178 VAL A CA 1
ATOM 1423 C C . VAL A 1 178 ? -12.811 -3.461 35.953 1.00 89.94 178 VAL A C 1
ATOM 1425 O O . VAL A 1 178 ? -13.299 -3.657 37.065 1.00 89.94 178 VAL A O 1
ATOM 1428 N N . ASP A 1 179 ? -12.455 -2.241 35.545 1.00 89.56 179 ASP A N 1
ATOM 1429 C CA . ASP A 1 179 ? -12.602 -1.042 36.380 1.00 89.56 179 ASP A CA 1
ATOM 1430 C C . ASP A 1 179 ? -14.060 -0.782 36.772 1.00 89.56 179 ASP A C 1
ATOM 1432 O O . ASP A 1 179 ? -14.341 -0.382 37.904 1.00 89.56 179 ASP A O 1
ATOM 1436 N N . TRP A 1 180 ? -14.999 -1.022 35.854 1.00 89.81 180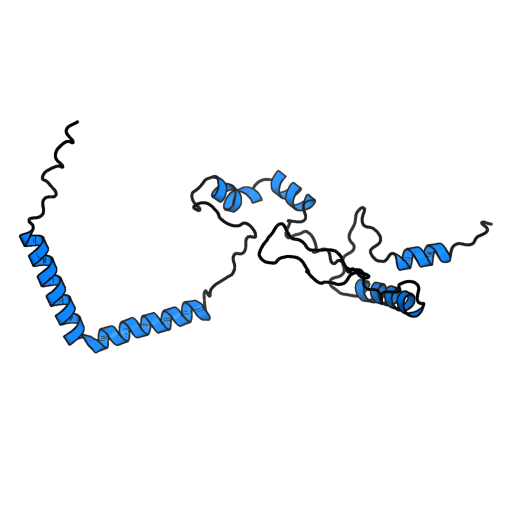 TRP A N 1
ATOM 1437 C CA . TRP A 1 180 ? -16.427 -0.918 36.134 1.00 89.81 180 TRP A CA 1
ATOM 1438 C C . TRP A 1 180 ? -16.897 -1.992 37.125 1.00 89.81 180 TRP A C 1
ATOM 1440 O O . TRP A 1 180 ? -17.595 -1.657 38.081 1.00 89.81 180 TRP A O 1
ATOM 1450 N N . MET A 1 181 ? -16.461 -3.246 36.962 1.00 89.88 181 MET A N 1
ATOM 1451 C CA . MET A 1 181 ? -16.785 -4.349 37.883 1.00 89.88 181 MET A CA 1
ATOM 1452 C C . MET A 1 181 ? -16.211 -4.145 39.292 1.00 89.88 181 MET A C 1
ATOM 1454 O O . MET A 1 181 ? -16.803 -4.595 40.270 1.00 89.88 181 MET A O 1
ATOM 1458 N N . ASN A 1 182 ? -15.075 -3.452 39.411 1.00 91.50 182 ASN A N 1
ATOM 1459 C CA . ASN A 1 182 ? -14.444 -3.142 40.696 1.00 91.50 182 ASN A CA 1
ATOM 1460 C C . ASN A 1 182 ? -15.166 -2.034 41.485 1.00 91.50 182 ASN A C 1
ATOM 1462 O O . ASN A 1 182 ? -14.825 -1.783 42.647 1.00 91.50 182 ASN A O 1
ATOM 1466 N N . ARG A 1 183 ? -16.151 -1.346 40.890 1.00 89.56 183 ARG A N 1
ATOM 1467 C CA . ARG A 1 183 ? -16.941 -0.330 41.599 1.00 89.56 183 ARG A CA 1
ATOM 1468 C C . ARG A 1 183 ? -17.836 -0.994 42.641 1.00 89.56 183 ARG A C 1
ATOM 1470 O O . ARG A 1 183 ? -18.510 -1.984 42.377 1.00 89.56 183 ARG A O 1
ATOM 1477 N N . ARG A 1 184 ? -17.859 -0.422 43.845 1.00 86.62 184 ARG A N 1
ATOM 1478 C CA . ARG A 1 184 ? -18.748 -0.877 44.920 1.00 86.62 184 ARG A CA 1
ATOM 1479 C C . ARG A 1 184 ? -20.193 -0.511 44.580 1.00 86.62 184 ARG A C 1
ATOM 1481 O O . ARG A 1 184 ? -20.446 0.558 44.042 1.00 86.62 184 ARG A O 1
ATOM 1488 N N . CYS A 1 185 ? -21.140 -1.378 44.936 1.00 85.38 185 CYS A N 1
ATOM 1489 C CA . CYS A 1 185 ? -22.570 -1.111 44.735 1.00 85.38 185 CYS A CA 1
ATOM 1490 C C . CYS A 1 185 ? -23.124 -0.045 45.692 1.00 85.38 185 CYS A C 1
ATOM 1492 O O . CYS A 1 185 ? -24.168 0.539 45.422 1.00 85.38 185 CYS A O 1
ATOM 1494 N N . LEU A 1 186 ? -22.458 0.154 46.831 1.00 82.31 186 LEU A N 1
ATOM 1495 C CA . LEU A 1 186 ? -22.822 1.139 47.840 1.00 82.31 186 LEU A CA 1
ATOM 1496 C C . LEU A 1 186 ? -21.701 2.171 47.917 1.00 82.31 186 LEU A C 1
ATOM 1498 O O . LEU A 1 186 ? -20.564 1.824 48.259 1.00 82.31 186 LEU A O 1
ATOM 1502 N N . ASP A 1 187 ? -22.037 3.415 47.591 1.00 69.56 187 ASP A N 1
ATOM 1503 C CA . ASP A 1 187 ? -21.206 4.566 47.925 1.00 69.56 187 ASP A CA 1
ATOM 1504 C C . ASP A 1 187 ? -21.306 4.827 49.445 1.00 69.56 187 ASP A C 1
ATOM 1506 O O . ASP A 1 187 ? -22.384 4.625 50.015 1.00 69.56 187 ASP A O 1
ATOM 1510 N N . PRO A 1 188 ? -20.196 5.178 50.124 1.00 67.31 188 PRO A N 1
ATOM 1511 C CA . PRO A 1 188 ? -20.189 5.471 51.559 1.00 67.31 188 PRO A CA 1
ATOM 1512 C C . PRO A 1 188 ? -20.996 6.720 51.935 1.00 67.31 188 PRO A C 1
ATOM 1514 O O . PRO A 1 188 ? -21.065 7.663 51.113 1.00 67.31 188 PRO A O 1
#

InterPro domains:
  IPR052081 Dispatched hedgehog regulator [PTHR45951] (23-187)

pLDDT: mean 84.22, std 14.11, range [38.0, 97.94]

Sequence (188 aa):
VCWAPLPSLFRMPHHAIASMISTLNSLLVSSVVHLKYTWVCLLGAVAVASVIVVFYSPKLRLPDNADFQLFASSHPFEQYESVYKDKFWFEKAQKVDTGENSNMQMPLRFVWGVVPEDNGDYMDPASRGSLRLDPRFDMAAPDSQAWLIKFCHNLKAQPFFEVTFGPLLPNCFIESFVDWMNRRCLDP

Foldseek 3Di:
DDDDPDPPPPCDDPVVVVVVVVVVVVVVVVCCVVVVVVVVVVVVVVVVVVCCCCPPPPHDDDDPDPDDDDDDCPDPVNCCVPPPLVVDPVSVVVCVVVVVDPPRQDDDDDDAQWDPDQPFDPVDPVTRDDIDGDPPDDCPDPVNLVVLVVVVVVLCPDPSDDDDDDPPPDPRVSVVVVVVVPDDPDDD

Radius of gyration: 34.52 Å; chains: 1; bounding box: 56×45×110 Å

Organism: NCBI:txid36148